Protein AF-A0A918CNX7-F1 (afdb_monomer)

Radius of gyration: 17.75 Å; Cα contacts (8 Å, |Δi|>4): 313; chains: 1; bounding box: 44×38×48 Å

Structure (mmCIF, N/CA/C/O backbone):
data_AF-A0A918CNX7-F1
#
_entry.id   AF-A0A918CNX7-F1
#
loop_
_atom_site.group_PDB
_atom_site.id
_atom_site.type_symbol
_atom_site.label_atom_id
_atom_site.label_alt_id
_atom_site.label_comp_id
_atom_site.label_asym_id
_atom_site.label_entity_id
_atom_site.label_seq_id
_atom_site.pdbx_PDB_ins_code
_atom_site.Cartn_x
_atom_site.Cartn_y
_atom_site.Cartn_z
_atom_site.occupancy
_atom_site.B_iso_or_equiv
_atom_site.auth_seq_id
_atom_site.auth_comp_id
_atom_site.auth_asym_id
_atom_site.auth_atom_id
_atom_site.pdbx_PDB_model_num
ATOM 1 N N . MET A 1 1 ? -15.237 13.446 2.148 1.00 92.56 1 MET A N 1
ATOM 2 C CA . MET A 1 1 ? -15.597 12.181 2.814 1.00 92.56 1 MET A CA 1
ATOM 3 C C . MET A 1 1 ? -16.905 11.584 2.296 1.00 92.56 1 MET A C 1
ATOM 5 O O . MET A 1 1 ? -16.839 10.521 1.709 1.00 92.56 1 MET A O 1
ATOM 9 N N . ALA A 1 2 ? -18.055 12.270 2.379 1.00 95.06 2 ALA A N 1
ATOM 10 C CA . ALA A 1 2 ? -19.372 11.700 2.019 1.00 95.06 2 ALA A CA 1
ATOM 11 C C . ALA A 1 2 ? -19.454 10.930 0.679 1.00 95.06 2 ALA A C 1
ATOM 13 O O . ALA A 1 2 ? -20.032 9.853 0.628 1.00 95.06 2 ALA A O 1
ATOM 14 N N . LYS A 1 3 ? -18.847 11.442 -0.402 1.00 95.69 3 LYS A N 1
ATOM 15 C CA . LYS A 1 3 ? -18.827 10.738 -1.700 1.00 95.69 3 LYS A CA 1
ATOM 16 C C . LYS A 1 3 ? -18.006 9.445 -1.683 1.00 95.69 3 LYS A C 1
ATOM 18 O O . LYS A 1 3 ? -18.385 8.491 -2.341 1.00 95.69 3 LYS A O 1
ATOM 23 N N . VAL A 1 4 ? -16.893 9.428 -0.948 1.00 96.19 4 VAL A N 1
ATOM 24 C CA . VAL A 1 4 ? -16.066 8.221 -0.785 1.00 96.19 4 VAL A CA 1
ATOM 25 C C . VAL A 1 4 ? -16.875 7.171 -0.038 1.00 96.19 4 VAL A C 1
ATOM 27 O O . VAL A 1 4 ? -16.993 6.054 -0.520 1.00 96.19 4 VAL A O 1
ATOM 30 N N . ARG A 1 5 ? -17.514 7.566 1.070 1.00 97.31 5 ARG A N 1
ATOM 31 C CA . ARG A 1 5 ? -18.398 6.682 1.832 1.00 97.31 5 ARG A CA 1
ATOM 32 C C . ARG A 1 5 ? -19.504 6.083 0.972 1.00 97.31 5 ARG A C 1
ATOM 34 O O . ARG A 1 5 ? -19.624 4.875 0.934 1.00 97.31 5 ARG A O 1
ATOM 41 N N . GLN A 1 6 ? -20.223 6.897 0.203 1.00 97.88 6 GLN A N 1
ATOM 42 C CA . GLN A 1 6 ? -21.286 6.396 -0.672 1.00 97.88 6 GLN A CA 1
ATOM 43 C C . GLN A 1 6 ? -20.814 5.283 -1.625 1.00 97.88 6 GLN A C 1
ATOM 45 O O . GLN A 1 6 ? -21.532 4.313 -1.831 1.00 97.88 6 GLN A O 1
ATOM 50 N N . VAL A 1 7 ? -19.622 5.419 -2.213 1.00 98.12 7 VAL A N 1
ATOM 51 C CA . VAL A 1 7 ? -19.080 4.401 -3.127 1.00 98.12 7 VAL A CA 1
ATOM 52 C C . VAL A 1 7 ? -18.631 3.149 -2.369 1.00 98.12 7 VAL A C 1
ATOM 54 O O . VAL A 1 7 ? -18.825 2.043 -2.868 1.00 98.12 7 VAL A O 1
ATOM 57 N N . VAL A 1 8 ? -18.063 3.313 -1.170 1.00 98.31 8 VAL A N 1
ATOM 58 C CA . VAL A 1 8 ? -17.728 2.193 -0.277 1.00 98.31 8 VAL A CA 1
ATOM 59 C C . VAL A 1 8 ? -18.994 1.422 0.097 1.00 98.31 8 VAL A C 1
ATOM 61 O O . VAL A 1 8 ? -19.023 0.208 -0.077 1.00 98.31 8 VAL A O 1
ATOM 64 N N . ASP A 1 9 ? -20.045 2.123 0.522 1.00 98.12 9 ASP A N 1
ATOM 65 C CA . ASP A 1 9 ? -21.326 1.532 0.910 1.00 98.12 9 ASP A CA 1
ATOM 66 C C . ASP A 1 9 ? -21.937 0.751 -0.263 1.00 98.12 9 ASP A C 1
ATOM 68 O O . ASP A 1 9 ? -22.282 -0.414 -0.106 1.00 98.12 9 ASP A O 1
ATOM 72 N N . TRP A 1 10 ? -21.962 1.327 -1.474 1.00 98.62 10 TRP A N 1
ATOM 73 C CA . TRP A 1 10 ? -22.442 0.620 -2.669 1.00 98.62 10 TRP A CA 1
ATOM 74 C C . TRP A 1 10 ? -21.673 -0.668 -2.961 1.00 98.62 10 TRP A C 1
ATOM 76 O O . TRP A 1 10 ? -22.278 -1.675 -3.313 1.00 98.62 10 TRP A O 1
ATOM 86 N N . ALA A 1 11 ? -20.347 -0.662 -2.825 1.00 98.56 11 ALA A N 1
ATOM 87 C CA . ALA A 1 11 ? -19.560 -1.870 -3.047 1.00 98.56 11 ALA A CA 1
ATOM 88 C C . ALA A 1 11 ? -19.811 -2.929 -1.958 1.00 98.56 11 ALA A C 1
ATOM 90 O O . ALA A 1 11 ? -19.869 -4.120 -2.261 1.00 98.56 11 ALA A O 1
ATOM 91 N N . LEU A 1 12 ? -19.988 -2.507 -0.703 1.00 98.31 12 LEU A N 1
ATOM 92 C CA . LEU A 1 12 ? -20.291 -3.403 0.415 1.00 98.31 12 LEU A CA 1
ATOM 93 C C . LEU A 1 12 ? -21.704 -3.999 0.327 1.00 98.31 12 LEU A C 1
ATOM 95 O O . LEU A 1 12 ? -21.870 -5.167 0.694 1.00 98.31 12 LEU A O 1
ATOM 99 N N . ASP A 1 13 ? -22.679 -3.226 -0.160 1.00 98.25 13 ASP A N 1
ATOM 100 C CA . ASP A 1 13 ? -24.059 -3.658 -0.427 1.00 98.25 13 ASP A CA 1
ATOM 101 C C . ASP A 1 13 ? -24.121 -4.703 -1.555 1.00 98.25 13 ASP A C 1
ATOM 103 O O . ASP A 1 13 ? -24.954 -5.605 -1.517 1.00 98.25 13 ASP A O 1
ATOM 107 N N . GLU A 1 14 ? -23.194 -4.635 -2.516 1.00 98.38 14 GLU A N 1
ATOM 108 C CA . GLU A 1 14 ? -22.994 -5.630 -3.586 1.00 98.38 14 GLU A CA 1
ATOM 109 C C . GLU A 1 14 ? -22.082 -6.797 -3.159 1.00 98.38 14 GLU A C 1
ATOM 111 O O . GLU A 1 14 ? -21.509 -7.520 -3.976 1.00 98.38 14 GLU A O 1
ATOM 116 N N . ASP A 1 15 ? -21.921 -6.980 -1.851 1.00 97.69 15 ASP A N 1
ATOM 117 C CA . ASP A 1 15 ? -21.157 -8.050 -1.226 1.00 97.69 15 ASP A CA 1
ATOM 118 C C . ASP A 1 15 ? -19.646 -8.102 -1.540 1.00 97.69 15 ASP A C 1
ATOM 120 O O . ASP A 1 15 ? -18.976 -9.097 -1.229 1.00 97.69 15 ASP A O 1
ATOM 124 N N . LEU A 1 16 ? -19.073 -7.019 -2.069 1.00 98.44 16 LEU A N 1
ATOM 125 C CA . LEU A 1 16 ? -17.658 -6.944 -2.429 1.00 98.44 16 LEU A CA 1
ATOM 126 C C . LEU A 1 16 ? -16.752 -6.671 -1.219 1.00 98.44 16 LEU A C 1
ATOM 128 O O . LEU A 1 16 ? -17.148 -6.088 -0.207 1.00 98.44 16 LEU A O 1
ATOM 132 N N . TYR A 1 17 ? -15.486 -7.069 -1.353 1.00 98.44 17 TYR A N 1
ATOM 133 C CA . TYR A 1 17 ? -14.402 -6.523 -0.538 1.00 98.44 17 TYR A CA 1
ATOM 134 C C . TYR A 1 17 ? -13.981 -5.163 -1.093 1.00 98.44 17 TYR A C 1
ATOM 136 O O . TYR A 1 17 ? -13.943 -4.968 -2.308 1.00 98.44 17 TYR A O 1
ATOM 144 N N . VAL A 1 18 ? -13.629 -4.238 -0.202 1.00 98.69 18 VAL A N 1
ATOM 145 C CA . VAL A 1 18 ? -13.223 -2.874 -0.556 1.00 98.69 18 VAL A CA 1
ATOM 146 C C . VAL A 1 18 ? -11.885 -2.578 0.096 1.00 98.69 18 VAL A C 1
ATOM 148 O O . VAL A 1 18 ? -11.768 -2.683 1.311 1.00 98.69 18 VAL A O 1
ATOM 151 N N . LEU A 1 19 ? -10.891 -2.178 -0.693 1.00 98.75 19 LEU A N 1
ATOM 152 C CA . LEU A 1 19 ? -9.625 -1.650 -0.193 1.00 98.75 19 LEU A CA 1
ATOM 153 C C . LEU A 1 19 ? -9.626 -0.131 -0.377 1.00 98.75 19 LEU A C 1
ATOM 155 O O . LEU A 1 19 ? -9.774 0.360 -1.494 1.00 98.75 19 LEU A O 1
ATOM 159 N N . LEU A 1 20 ? -9.489 0.606 0.725 1.00 98.75 20 LEU A N 1
ATOM 160 C CA . LEU A 1 20 ? -9.415 2.068 0.741 1.00 98.75 20 LEU A CA 1
ATOM 161 C C . LEU A 1 20 ? -8.017 2.519 1.178 1.00 98.75 20 LEU A C 1
ATOM 163 O O . LEU A 1 20 ? -7.493 2.015 2.171 1.00 98.75 20 LEU A O 1
ATOM 167 N N . ASN A 1 21 ? -7.442 3.497 0.476 1.00 98.75 21 ASN A N 1
ATOM 168 C CA . ASN A 1 21 ? -6.095 3.995 0.744 1.00 98.75 21 ASN A CA 1
ATOM 169 C C . ASN A 1 21 ? -5.988 5.525 0.668 1.00 98.75 21 ASN A C 1
ATOM 171 O O . ASN A 1 21 ? -6.937 6.237 0.329 1.00 98.75 21 ASN A O 1
ATOM 175 N N . MET A 1 22 ? -4.794 6.018 0.991 1.00 98.38 22 MET A N 1
ATOM 176 C CA . MET A 1 22 ? -4.287 7.293 0.487 1.00 98.38 22 MET A CA 1
ATOM 177 C C . MET A 1 22 ? -3.466 7.004 -0.770 1.00 98.38 22 MET A C 1
ATOM 179 O O . MET A 1 22 ? -2.583 6.150 -0.725 1.00 98.38 22 MET A O 1
ATOM 183 N N . HIS A 1 23 ? -3.753 7.691 -1.877 1.00 97.94 23 HIS A N 1
ATOM 184 C CA . HIS A 1 23 ? -3.259 7.265 -3.188 1.00 97.94 23 HIS A CA 1
ATOM 185 C C . HIS A 1 23 ? -2.071 8.114 -3.672 1.00 97.94 23 HIS A C 1
ATOM 187 O O . HIS A 1 23 ? -0.935 7.913 -3.252 1.00 97.94 23 HIS A O 1
ATOM 193 N N . HIS A 1 24 ? -2.308 9.135 -4.496 1.00 96.44 24 HIS A N 1
ATOM 194 C CA . HIS A 1 24 ? -1.248 10.032 -4.980 1.00 96.44 24 HIS A CA 1
ATOM 195 C C . HIS A 1 24 ? -0.703 10.999 -3.921 1.00 96.44 24 HIS A C 1
ATOM 197 O O . HIS A 1 24 ? 0.279 11.701 -4.169 1.00 96.44 24 HIS A O 1
ATOM 203 N N . ASP A 1 25 ? -1.294 11.019 -2.723 1.00 97.88 25 ASP A N 1
ATOM 204 C CA . ASP A 1 25 ? -0.735 11.705 -1.558 1.00 97.88 25 ASP A CA 1
ATOM 205 C C . ASP A 1 25 ? 0.736 11.321 -1.321 1.00 97.88 25 ASP A C 1
ATOM 207 O O . ASP A 1 25 ? 1.523 12.173 -0.896 1.00 97.88 25 ASP A O 1
ATOM 211 N N . SER A 1 26 ? 1.109 10.082 -1.677 1.00 97.12 26 SER A N 1
ATOM 212 C CA . SER A 1 26 ? 2.464 9.536 -1.582 1.00 97.12 26 SER A CA 1
ATOM 213 C C . SER A 1 26 ? 3.516 10.436 -2.219 1.00 97.12 26 SER A C 1
ATOM 215 O O . SER A 1 26 ? 4.486 10.797 -1.561 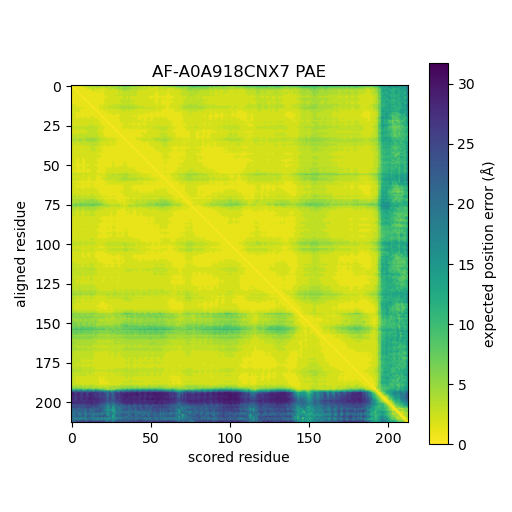1.00 97.12 26 S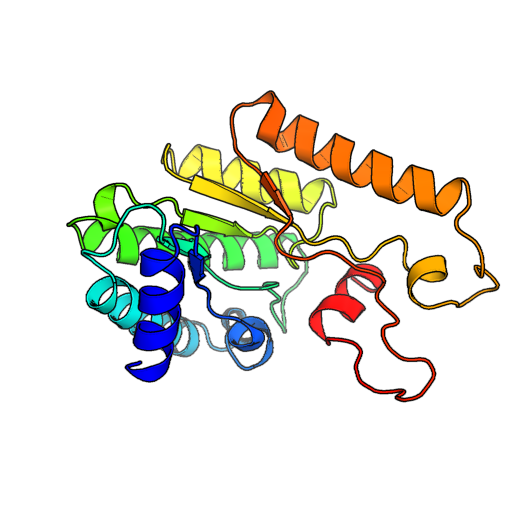ER A O 1
ATOM 217 N N . TRP A 1 27 ? 3.307 10.879 -3.458 1.00 92.88 27 TRP A N 1
ATOM 218 C CA . TRP A 1 27 ? 4.243 11.745 -4.178 1.00 92.88 27 TRP A CA 1
ATOM 219 C C . TRP A 1 27 ? 3.845 13.224 -4.181 1.00 92.88 27 TRP A C 1
ATOM 221 O O . TRP A 1 27 ? 4.672 14.072 -4.524 1.00 92.88 27 TRP A O 1
ATOM 231 N N . MET A 1 28 ? 2.597 13.548 -3.826 1.00 96.75 28 MET A N 1
ATOM 232 C CA . MET A 1 28 ? 2.134 14.934 -3.738 1.00 96.75 28 MET A CA 1
ATOM 233 C C . MET A 1 28 ? 2.675 15.655 -2.504 1.00 96.75 28 MET A C 1
ATOM 235 O O . MET A 1 28 ? 2.951 16.853 -2.584 1.00 96.75 28 MET A O 1
ATOM 239 N N . TRP A 1 29 ? 2.778 14.971 -1.361 1.00 98.19 29 TRP A N 1
ATOM 240 C CA . TRP A 1 29 ? 3.256 15.607 -0.131 1.00 98.19 29 TRP A CA 1
ATOM 241 C C . TRP A 1 29 ? 3.852 14.652 0.909 1.00 98.19 29 TRP A C 1
ATOM 243 O O . TRP A 1 29 ? 4.706 15.093 1.676 1.00 98.19 29 TRP A O 1
ATOM 253 N N . VAL A 1 30 ? 3.449 13.376 0.957 1.00 98.44 30 VAL A N 1
ATOM 254 C CA . VAL A 1 30 ? 3.982 12.412 1.942 1.00 98.44 30 VAL A CA 1
ATOM 255 C C . VAL A 1 30 ? 5.474 12.147 1.708 1.00 98.44 30 VAL A C 1
ATOM 257 O O . VAL A 1 30 ? 6.232 12.003 2.663 1.00 98.44 30 VAL A O 1
ATOM 260 N N . ASN A 1 31 ? 5.935 12.181 0.458 1.00 98.06 31 ASN A N 1
ATOM 261 C CA . ASN A 1 31 ? 7.344 12.023 0.097 1.00 98.06 31 ASN A CA 1
ATOM 262 C C . ASN A 1 31 ? 8.291 13.074 0.685 1.00 98.06 31 ASN A C 1
ATOM 264 O O . ASN A 1 31 ? 9.504 12.867 0.664 1.00 98.06 31 ASN A O 1
ATOM 268 N N . ASN A 1 32 ? 7.771 14.182 1.209 1.00 98.38 32 ASN A N 1
ATOM 269 C CA . ASN A 1 32 ? 8.577 15.202 1.872 1.00 98.38 32 ASN A CA 1
ATOM 270 C C . ASN A 1 32 ? 8.857 14.874 3.349 1.00 98.38 32 ASN A C 1
ATOM 272 O O . ASN A 1 32 ? 9.492 15.688 4.016 1.00 98.38 32 ASN A O 1
ATOM 276 N N . LEU A 1 33 ? 8.420 13.712 3.860 1.00 98.38 33 LEU A N 1
ATOM 277 C CA . LEU A 1 33 ? 8.556 13.308 5.267 1.00 98.38 33 LEU A CA 1
ATOM 278 C C . LEU A 1 33 ? 9.988 13.433 5.815 1.00 98.38 33 LEU A C 1
ATOM 280 O O . LEU A 1 33 ? 10.178 13.859 6.944 1.00 98.38 33 LEU A O 1
ATOM 284 N N . SER A 1 34 ? 11.005 13.108 5.021 1.00 97.94 34 SER A N 1
ATOM 285 C CA . SER A 1 34 ? 12.421 13.260 5.400 1.00 97.94 34 SER A CA 1
ATOM 286 C C . SER A 1 34 ? 12.845 14.719 5.633 1.00 97.94 34 SER A C 1
ATOM 288 O O . SER A 1 34 ? 13.747 14.989 6.421 1.00 97.94 34 SER A O 1
ATOM 290 N N . THR A 1 35 ? 12.215 15.666 4.933 1.00 97.44 35 THR A N 1
ATOM 291 C CA . THR A 1 35 ? 12.601 17.087 4.901 1.00 97.44 35 THR A CA 1
ATOM 292 C C . THR A 1 35 ? 11.676 17.998 5.705 1.00 97.44 35 THR A C 1
ATOM 294 O O . THR A 1 35 ? 12.105 19.065 6.133 1.00 97.44 35 THR A O 1
ATOM 297 N N . ASP A 1 36 ? 10.423 17.589 5.912 1.00 97.94 36 ASP A N 1
ATOM 298 C CA . ASP A 1 36 ? 9.399 18.321 6.666 1.00 97.94 36 ASP A CA 1
ATOM 299 C C . ASP A 1 36 ? 8.567 17.344 7.510 1.00 97.94 36 ASP A C 1
ATOM 301 O O . ASP A 1 36 ? 7.363 17.144 7.327 1.00 97.94 36 ASP A O 1
ATOM 305 N N . HIS A 1 37 ? 9.277 16.661 8.403 1.00 98.44 37 HIS A N 1
ATOM 306 C CA . HIS A 1 37 ? 8.786 15.515 9.153 1.00 98.44 37 HIS A CA 1
ATOM 307 C C . HIS A 1 37 ? 7.487 15.789 9.917 1.00 98.44 37 HIS A C 1
ATOM 309 O O . HIS A 1 37 ? 6.479 15.106 9.721 1.00 98.44 37 HIS A O 1
ATOM 315 N N . ASP A 1 38 ? 7.486 16.825 10.754 1.00 98.44 38 ASP A N 1
ATOM 316 C CA . ASP A 1 38 ? 6.384 17.086 11.677 1.00 98.44 38 ASP A CA 1
ATOM 317 C C . ASP A 1 38 ? 5.111 17.522 10.945 1.00 98.44 38 ASP A C 1
ATOM 319 O O . ASP A 1 38 ? 4.012 17.082 11.296 1.00 98.44 38 ASP A O 1
ATOM 323 N N . ALA A 1 39 ? 5.232 18.345 9.898 1.00 98.62 39 ALA A N 1
ATOM 324 C CA . ALA A 1 39 ? 4.076 18.793 9.128 1.00 98.62 39 ALA A CA 1
ATOM 325 C C . ALA A 1 39 ? 3.447 17.639 8.334 1.00 98.62 39 ALA A C 1
ATOM 327 O O . ALA A 1 39 ? 2.217 17.493 8.312 1.00 98.62 39 ALA A O 1
ATOM 328 N N . VAL A 1 40 ? 4.280 16.792 7.717 1.00 98.75 40 VAL A N 1
ATOM 329 C CA . VAL A 1 40 ? 3.815 15.615 6.976 1.00 98.75 40 VAL A CA 1
ATOM 330 C C . VAL A 1 40 ? 3.149 14.615 7.921 1.00 98.75 40 VAL A C 1
ATOM 332 O O . VAL A 1 40 ? 2.014 14.210 7.655 1.00 98.75 40 VAL A O 1
ATOM 335 N N . LEU A 1 41 ? 3.771 14.270 9.055 1.00 98.69 41 LEU A N 1
ATOM 336 C CA . LEU A 1 41 ? 3.164 13.356 10.028 1.00 98.69 41 LEU A CA 1
ATOM 337 C C . LEU A 1 41 ? 1.875 13.902 10.632 1.00 98.69 41 LEU A C 1
ATOM 339 O O . LEU A 1 41 ? 0.926 13.134 10.810 1.00 98.69 41 LEU A O 1
ATOM 343 N N . ALA A 1 42 ? 1.803 15.201 10.930 1.00 98.88 42 ALA A N 1
ATOM 344 C CA . ALA A 1 42 ? 0.585 15.812 11.450 1.00 98.88 42 ALA A CA 1
ATOM 345 C C . ALA A 1 42 ? -0.571 15.674 10.447 1.00 98.88 42 ALA A C 1
ATOM 347 O O . ALA A 1 42 ? -1.672 15.258 10.819 1.00 98.88 42 ALA A O 1
ATOM 348 N N . ARG A 1 43 ? -0.317 15.951 9.160 1.00 98.81 43 ARG A N 1
ATOM 349 C CA . ARG A 1 43 ? -1.325 15.811 8.101 1.00 98.81 43 ARG A CA 1
ATOM 350 C C . ARG A 1 43 ? -1.710 14.351 7.852 1.00 98.81 43 ARG A C 1
ATOM 352 O O . ARG A 1 43 ? -2.901 14.060 7.720 1.00 98.81 43 ARG A O 1
ATOM 359 N N . TYR A 1 44 ? -0.739 13.440 7.813 1.00 98.88 44 TYR A N 1
ATOM 360 C CA . TYR A 1 44 ? -0.974 12.001 7.650 1.00 98.88 44 TYR A CA 1
ATOM 361 C C . TYR A 1 44 ? -1.820 11.445 8.799 1.00 98.88 44 TYR A C 1
ATOM 363 O O . TYR A 1 44 ? -2.866 10.838 8.568 1.00 98.88 44 TYR A O 1
ATOM 371 N N . SER A 1 45 ? -1.444 11.768 10.038 1.00 98.88 45 SER A N 1
ATOM 372 C CA . SER A 1 45 ? -2.169 11.346 11.239 1.00 98.88 45 SER A CA 1
ATOM 373 C C . SER A 1 45 ? -3.593 11.898 11.273 1.00 98.88 45 SER A C 1
ATOM 375 O O . SER A 1 45 ? -4.539 11.161 11.549 1.00 98.88 45 SER A O 1
ATOM 377 N N . ALA A 1 46 ? -3.778 13.182 10.949 1.00 98.88 46 ALA A N 1
ATOM 378 C CA . ALA A 1 46 ? -5.102 13.797 10.905 1.00 98.88 46 ALA A CA 1
ATOM 379 C C . ALA A 1 46 ? -6.000 13.173 9.825 1.00 98.88 46 ALA A C 1
ATOM 381 O O . ALA A 1 46 ? -7.204 13.018 10.041 1.00 98.88 46 ALA A O 1
ATOM 382 N N . THR A 1 47 ? -5.429 12.804 8.676 1.00 98.81 47 THR A N 1
ATOM 383 C CA . THR A 1 47 ? -6.162 12.156 7.579 1.00 98.81 47 THR A CA 1
ATOM 384 C C . THR A 1 47 ? -6.623 10.760 7.993 1.00 98.81 47 THR A C 1
ATOM 386 O O . THR A 1 47 ? -7.818 10.471 7.937 1.00 98.81 47 THR A O 1
ATOM 389 N N . TRP A 1 48 ? -5.716 9.930 8.515 1.00 98.88 48 TRP A N 1
ATOM 390 C CA . TRP A 1 48 ? -6.066 8.584 8.971 1.00 98.88 48 TRP A CA 1
ATOM 391 C C . TRP A 1 48 ? -6.983 8.567 10.186 1.00 98.88 48 TRP A C 1
ATOM 393 O O . TRP A 1 48 ? -7.847 7.701 10.264 1.00 98.88 48 TRP A O 1
ATOM 403 N N . THR A 1 49 ? -6.876 9.543 11.089 1.00 98.88 49 THR A N 1
ATOM 404 C CA . THR A 1 49 ? -7.809 9.669 12.220 1.00 98.88 49 THR A CA 1
ATOM 405 C C . THR A 1 49 ? -9.237 9.893 11.721 1.00 98.88 49 THR A C 1
ATOM 407 O O . THR A 1 49 ? -10.170 9.263 12.214 1.00 98.88 49 THR A O 1
ATOM 410 N N . GLN A 1 50 ? -9.416 10.748 10.707 1.00 98.81 50 GLN A N 1
ATOM 411 C CA . GLN A 1 50 ? -10.728 10.996 10.104 1.00 98.81 50 GLN A CA 1
ATOM 412 C C . GLN A 1 50 ? -11.265 9.762 9.370 1.00 98.81 50 GLN A C 1
ATOM 414 O O . GLN A 1 50 ? -12.427 9.413 9.556 1.00 98.81 50 GLN A O 1
ATOM 419 N N . ILE A 1 51 ? -10.432 9.086 8.569 1.00 98.81 51 ILE A N 1
ATOM 420 C CA . ILE A 1 51 ? -10.830 7.867 7.845 1.00 98.81 51 ILE A CA 1
ATOM 421 C C . ILE A 1 51 ? -11.199 6.751 8.834 1.00 98.81 51 ILE A C 1
ATOM 423 O O . ILE A 1 51 ? -12.262 6.147 8.709 1.00 98.81 51 ILE A O 1
ATOM 427 N N . ALA A 1 52 ? -10.363 6.506 9.847 1.00 98.75 52 ALA A N 1
ATOM 428 C CA . ALA A 1 52 ? -10.605 5.477 10.852 1.00 98.75 52 ALA A CA 1
ATOM 429 C C . ALA A 1 52 ? -11.906 5.732 11.628 1.00 98.75 52 ALA A C 1
ATOM 431 O O . ALA A 1 52 ? -12.663 4.792 11.857 1.00 98.75 52 ALA A O 1
ATOM 432 N N . ALA A 1 53 ? -12.194 6.986 11.991 1.00 98.56 53 ALA A N 1
ATOM 433 C CA . ALA A 1 53 ? -13.438 7.347 12.666 1.00 98.56 53 ALA A CA 1
ATOM 434 C C . ALA A 1 53 ? -14.673 7.173 11.764 1.00 98.56 53 ALA A C 1
ATOM 436 O O . ALA A 1 53 ? -15.673 6.620 12.214 1.00 98.56 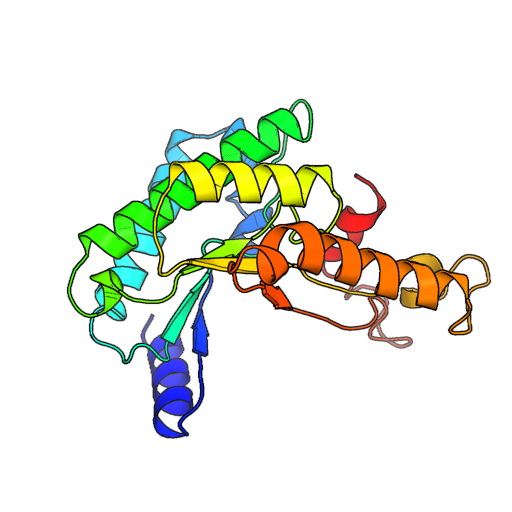53 ALA A O 1
ATOM 437 N N . GLU A 1 54 ? -14.601 7.607 10.501 1.00 98.50 54 GLU A N 1
ATOM 438 C CA . GLU A 1 54 ? -15.716 7.528 9.545 1.00 98.50 54 GLU A CA 1
ATOM 439 C C . GLU A 1 54 ? -16.160 6.081 9.290 1.00 98.50 54 GLU A C 1
ATOM 441 O O . GLU A 1 54 ? -17.357 5.787 9.270 1.00 98.50 54 GLU A O 1
ATOM 446 N N . PHE A 1 55 ? -15.181 5.188 9.116 1.00 98.38 55 PHE A N 1
ATOM 447 C CA . PHE A 1 55 ? -15.382 3.797 8.711 1.00 98.38 55 PHE A CA 1
ATOM 448 C C . PHE A 1 55 ? -15.247 2.798 9.867 1.00 98.38 55 PHE A C 1
ATOM 450 O O . PHE A 1 55 ? -15.116 1.593 9.648 1.00 98.38 55 PHE A O 1
ATOM 457 N N . ARG A 1 56 ? -15.267 3.280 11.115 1.00 98.19 56 ARG A N 1
ATOM 458 C CA . ARG A 1 56 ? -15.024 2.475 12.321 1.00 98.19 56 ARG A CA 1
ATOM 459 C C . ARG A 1 56 ? -15.887 1.221 12.404 1.00 98.19 56 ARG A C 1
ATOM 461 O O . ARG A 1 56 ? -15.387 0.156 12.767 1.00 98.19 56 ARG A O 1
ATOM 468 N N . ASP A 1 57 ? -17.162 1.367 12.067 1.00 95.75 57 ASP A N 1
ATOM 469 C CA . ASP A 1 57 ? -18.184 0.340 12.263 1.00 95.75 57 ASP A CA 1
ATOM 470 C C . ASP A 1 57 ? -18.600 -0.353 10.950 1.00 95.75 57 ASP A C 1
ATOM 472 O O . ASP A 1 57 ? -19.504 -1.185 10.964 1.00 95.75 57 ASP A O 1
ATOM 476 N N . GLU A 1 58 ? -17.916 -0.071 9.831 1.00 97.88 58 GLU A N 1
ATOM 477 C CA . GLU A 1 58 ? -18.147 -0.798 8.577 1.00 97.88 58 GLU A CA 1
ATOM 478 C C . GLU A 1 58 ? -17.708 -2.270 8.682 1.00 97.88 58 GLU A C 1
ATOM 480 O O . GLU A 1 58 ? -16.733 -2.567 9.392 1.00 97.88 58 GLU A O 1
ATOM 485 N N . PRO A 1 59 ? -18.341 -3.198 7.935 1.00 97.56 59 PRO A N 1
ATOM 486 C CA . PRO A 1 59 ? -17.968 -4.610 7.895 1.00 97.56 59 PRO A CA 1
ATOM 487 C C . PRO A 1 59 ? -16.475 -4.843 7.638 1.00 97.56 59 PRO A C 1
ATOM 489 O O . PRO A 1 59 ? -15.803 -4.052 6.976 1.00 97.56 59 PRO A O 1
ATOM 492 N N . SER A 1 60 ? -15.950 -5.986 8.086 1.00 96.75 60 SER A N 1
ATOM 493 C CA . SER A 1 60 ? -14.537 -6.365 7.899 1.00 96.75 60 SER A CA 1
ATOM 494 C C . SER A 1 60 ? -14.122 -6.569 6.434 1.00 96.75 60 SER A C 1
ATOM 496 O O . SER A 1 60 ? -12.930 -6.676 6.155 1.00 96.75 60 SER A O 1
ATOM 498 N N . ARG A 1 61 ? -15.088 -6.598 5.502 1.00 97.88 61 ARG A N 1
ATOM 499 C CA . ARG A 1 61 ? -14.851 -6.568 4.050 1.00 97.88 61 ARG A CA 1
ATOM 500 C C . ARG A 1 61 ? -14.252 -5.249 3.564 1.00 97.88 61 ARG A C 1
ATOM 502 O O . ARG A 1 61 ? -13.602 -5.247 2.523 1.00 97.88 61 ARG A O 1
ATOM 509 N N . LEU A 1 62 ? -14.437 -4.157 4.309 1.00 98.62 62 LEU A N 1
ATOM 510 C CA . LEU A 1 62 ? -13.660 -2.939 4.114 1.00 98.62 62 LEU A CA 1
ATOM 511 C C . LEU A 1 62 ? -12.296 -3.109 4.789 1.00 98.62 62 LEU A C 1
ATOM 513 O O . LEU A 1 62 ? -12.210 -3.289 6.004 1.00 98.62 62 LEU A O 1
ATOM 517 N N . VAL A 1 63 ? -11.232 -3.018 4.009 1.00 98.62 63 VAL A N 1
ATOM 518 C CA . VAL A 1 63 ? -9.840 -3.104 4.448 1.00 98.62 63 VAL A CA 1
ATOM 519 C C . VAL A 1 63 ? -9.143 -1.779 4.149 1.00 98.62 63 VAL A C 1
ATOM 521 O O . VAL A 1 63 ? -9.550 -1.043 3.248 1.00 98.62 63 VAL A O 1
ATOM 524 N N . LEU A 1 64 ? -8.119 -1.445 4.932 1.00 98.94 64 LEU A N 1
ATOM 525 C CA . LEU A 1 64 ? -7.429 -0.157 4.824 1.00 98.94 64 LEU A CA 1
ATOM 526 C C . LEU A 1 64 ? -5.965 -0.381 4.461 1.00 98.94 64 LEU A C 1
ATOM 528 O O . LEU A 1 64 ? -5.281 -1.135 5.147 1.00 98.94 64 LEU A O 1
ATOM 532 N N . GLU A 1 65 ? -5.485 0.289 3.420 1.00 98.94 65 GLU A N 1
ATOM 533 C CA . GLU A 1 65 ? -4.074 0.298 3.025 1.00 98.94 65 GLU A CA 1
ATOM 534 C C . GLU A 1 65 ? -3.418 1.622 3.421 1.00 98.94 65 GLU A C 1
ATOM 536 O O . GLU A 1 65 ? -3.971 2.689 3.155 1.00 98.94 65 GLU A O 1
ATOM 541 N N . SER A 1 66 ? -2.234 1.560 4.037 1.00 98.88 66 SER A N 1
ATOM 542 C CA . SER A 1 66 ? -1.591 2.721 4.670 1.00 98.88 66 SER A CA 1
ATOM 543 C C . SER A 1 66 ? -1.247 3.864 3.705 1.00 98.88 66 SER A C 1
ATOM 545 O O . SER A 1 66 ? -1.425 5.036 4.058 1.00 98.88 66 SER A O 1
ATOM 547 N N . ILE A 1 67 ? -0.716 3.555 2.520 1.00 98.81 67 ILE A N 1
ATOM 548 C CA . ILE A 1 67 ? -0.316 4.524 1.494 1.00 98.81 67 ILE A CA 1
ATOM 549 C C . ILE A 1 67 ? 0.024 3.790 0.187 1.00 98.81 67 ILE A C 1
ATOM 551 O O . ILE A 1 67 ? 0.691 2.763 0.204 1.00 98.81 67 ILE A O 1
ATOM 555 N N . ASN A 1 68 ? -0.383 4.336 -0.952 1.00 98.62 68 ASN A N 1
ATOM 556 C CA . ASN A 1 68 ? -0.024 3.810 -2.266 1.00 98.62 68 ASN A CA 1
ATOM 557 C C . ASN A 1 68 ? 1.415 4.184 -2.656 1.00 98.62 68 ASN A C 1
ATOM 559 O O . ASN A 1 68 ? 1.787 5.351 -2.553 1.00 98.62 68 ASN A O 1
ATOM 563 N N . GLU A 1 69 ? 2.200 3.238 -3.172 1.00 97.88 69 GLU A N 1
ATOM 564 C CA . GLU A 1 69 ? 3.529 3.477 -3.773 1.00 97.88 69 GLU A CA 1
ATOM 565 C C . GLU A 1 69 ? 4.432 4.464 -2.999 1.00 97.88 69 GLU A C 1
ATOM 567 O O . GLU A 1 69 ? 4.843 5.504 -3.533 1.00 97.88 69 GLU A O 1
ATOM 572 N N . PRO A 1 70 ? 4.745 4.187 -1.720 1.00 98.06 70 PRO A N 1
ATOM 573 C CA . PRO A 1 70 ? 5.507 5.115 -0.896 1.00 98.06 70 PRO A CA 1
ATOM 574 C C . PRO A 1 70 ? 6.895 5.385 -1.486 1.00 98.06 70 PRO A C 1
ATOM 576 O O . PRO A 1 70 ? 7.638 4.469 -1.835 1.00 98.06 70 PRO A O 1
ATOM 579 N N . THR A 1 71 ? 7.249 6.665 -1.547 1.00 96.38 71 THR A N 1
ATOM 580 C CA . THR A 1 71 ? 8.546 7.197 -1.978 1.00 96.38 71 THR A CA 1
ATOM 581 C C . THR A 1 71 ? 8.910 8.356 -1.068 1.00 96.38 71 THR A C 1
ATOM 583 O O . THR A 1 71 ? 8.019 9.063 -0.607 1.00 96.38 71 THR A O 1
ATOM 586 N N . PHE A 1 72 ? 10.203 8.593 -0.846 1.00 97.88 72 PHE A N 1
ATOM 587 C CA . PHE A 1 72 ? 10.682 9.741 -0.082 1.00 97.88 72 PHE A CA 1
ATOM 588 C C . PHE A 1 72 ? 11.751 10.499 -0.869 1.00 97.88 72 PHE A C 1
ATOM 590 O O . PHE A 1 72 ? 12.567 9.907 -1.575 1.00 97.88 72 PHE A O 1
ATOM 597 N N . SER A 1 73 ? 11.708 11.825 -0.790 1.00 95.69 73 SER A N 1
ATOM 598 C CA . SER A 1 73 ? 12.664 12.727 -1.434 1.00 95.69 73 SER A CA 1
ATOM 599 C C . SER A 1 73 ? 13.799 13.062 -0.468 1.00 95.69 73 SER A C 1
ATOM 601 O O . SER A 1 73 ? 13.618 12.988 0.736 1.00 95.69 73 SER A O 1
ATOM 603 N N . GLY A 1 74 ? 14.975 13.459 -0.956 1.00 95.50 74 GLY A N 1
ATOM 604 C CA . GLY A 1 74 ? 16.048 13.950 -0.075 1.00 95.50 74 GLY A CA 1
ATOM 605 C C . GLY A 1 74 ? 16.642 12.911 0.885 1.00 95.50 74 GLY A C 1
ATOM 606 O O . GLY A 1 74 ? 17.286 13.304 1.853 1.00 95.50 74 GLY A O 1
ATOM 607 N N . THR A 1 75 ? 16.433 11.616 0.631 1.00 96.44 75 THR A N 1
ATOM 608 C CA . THR A 1 75 ? 17.004 10.527 1.429 1.00 96.44 75 THR A CA 1
ATOM 609 C C . THR A 1 75 ? 18.336 10.043 0.861 1.00 96.44 75 THR A C 1
ATOM 611 O O . THR A 1 75 ? 18.669 10.258 -0.306 1.00 96.44 75 THR A O 1
ATOM 614 N N . SER A 1 76 ? 19.116 9.388 1.716 1.00 95.00 76 SER A N 1
ATOM 615 C CA . SER A 1 76 ? 20.417 8.786 1.407 1.00 95.00 76 SER A CA 1
ATOM 616 C C . SER A 1 76 ? 20.324 7.435 0.687 1.00 95.00 76 SER A C 1
ATOM 618 O O . SER A 1 76 ? 21.336 6.952 0.179 1.00 95.00 76 SER A O 1
ATOM 620 N N . GLY A 1 77 ? 19.132 6.835 0.620 1.00 94.25 77 GLY A N 1
ATOM 621 C CA . GLY A 1 77 ? 18.878 5.571 -0.063 1.00 94.25 77 GLY A CA 1
ATOM 622 C C . GLY A 1 77 ? 17.766 4.754 0.590 1.00 94.25 77 GLY A C 1
ATOM 623 O O . GLY A 1 77 ? 17.050 5.228 1.478 1.00 94.25 77 GLY A O 1
ATOM 624 N N . ASP A 1 78 ? 17.646 3.500 0.160 1.00 96.25 78 ASP A N 1
ATOM 625 C CA . ASP A 1 78 ? 16.545 2.623 0.562 1.00 96.25 78 ASP A CA 1
ATOM 626 C C . ASP A 1 78 ? 16.527 2.318 2.071 1.00 96.25 78 ASP A C 1
ATOM 628 O O . ASP A 1 78 ? 15.452 2.312 2.659 1.00 96.25 78 ASP A O 1
ATOM 632 N N . ASP A 1 79 ? 17.676 2.213 2.749 1.00 97.62 79 ASP A N 1
ATOM 633 C CA . ASP A 1 79 ? 17.727 1.999 4.209 1.00 97.62 79 ASP A CA 1
ATOM 634 C C . ASP A 1 79 ? 17.074 3.131 5.022 1.00 97.62 79 ASP A C 1
ATOM 636 O O . ASP A 1 79 ? 16.530 2.917 6.110 1.00 97.62 79 ASP A O 1
ATOM 640 N N . GLU A 1 80 ? 17.150 4.367 4.527 1.00 98.38 80 GLU A N 1
ATOM 641 C CA . GLU A 1 80 ? 16.441 5.497 5.124 1.00 98.38 80 GLU A CA 1
ATOM 642 C C . GLU A 1 80 ? 14.959 5.477 4.755 1.00 98.38 80 GLU A C 1
ATOM 644 O O . GLU A 1 80 ? 14.112 5.655 5.631 1.00 98.38 80 GLU A O 1
ATOM 649 N N . ASN A 1 81 ? 14.643 5.160 3.498 1.00 98.50 81 ASN A N 1
ATOM 650 C CA . ASN A 1 81 ? 13.268 5.013 3.031 1.00 98.50 81 ASN A CA 1
ATOM 651 C C . ASN A 1 81 ? 12.502 3.923 3.803 1.00 98.50 81 ASN A C 1
ATOM 653 O O . ASN A 1 81 ? 11.336 4.123 4.136 1.00 98.50 81 ASN A O 1
ATOM 657 N N . TYR A 1 82 ? 13.144 2.799 4.140 1.00 98.69 82 TYR A N 1
ATOM 658 C CA . TYR A 1 82 ? 12.546 1.728 4.943 1.00 98.69 82 TYR A CA 1
ATOM 659 C C . TYR A 1 82 ? 12.175 2.205 6.344 1.00 98.69 82 TYR A C 1
ATOM 661 O O . TYR A 1 82 ? 11.090 1.894 6.829 1.00 98.69 82 TYR A O 1
ATOM 669 N N . ARG A 1 83 ? 13.039 3.002 6.988 1.00 98.62 83 ARG A N 1
ATOM 670 C CA . ARG A 1 83 ? 12.757 3.561 8.319 1.00 98.62 83 ARG A CA 1
ATOM 671 C C . ARG A 1 83 ? 11.582 4.538 8.287 1.00 98.62 83 ARG A C 1
ATOM 673 O O . ARG A 1 83 ? 10.720 4.459 9.157 1.00 98.62 83 ARG A O 1
ATOM 680 N N . LEU A 1 84 ? 11.530 5.403 7.274 1.00 98.75 84 LEU A N 1
ATOM 681 C CA . LEU A 1 84 ? 10.438 6.361 7.079 1.00 98.75 84 LEU A CA 1
ATOM 682 C C . LEU A 1 84 ? 9.103 5.668 6.766 1.00 98.75 84 LEU A C 1
ATOM 684 O O . LEU A 1 84 ? 8.066 6.035 7.318 1.00 98.75 84 LEU A O 1
ATOM 688 N N . LEU A 1 85 ? 9.119 4.629 5.925 1.00 98.81 85 LEU A N 1
ATOM 689 C CA . LEU A 1 85 ? 7.924 3.838 5.634 1.00 98.81 85 LEU A CA 1
ATOM 690 C C . LEU A 1 85 ? 7.424 3.089 6.874 1.00 98.81 85 LEU A C 1
ATOM 692 O O . LEU A 1 85 ? 6.236 3.157 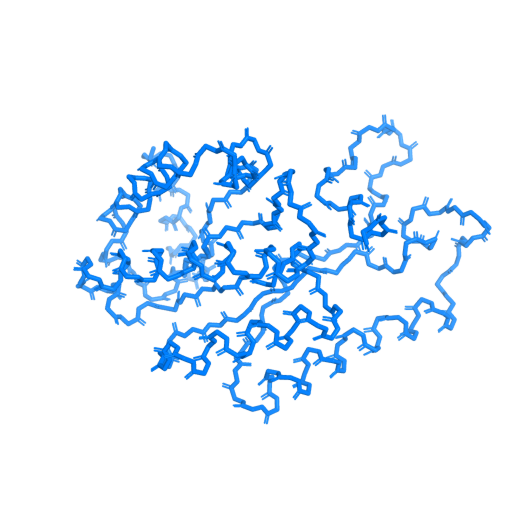7.184 1.00 98.81 85 LEU A O 1
ATOM 696 N N . ALA A 1 86 ? 8.325 2.446 7.621 1.00 98.81 86 ALA A N 1
ATOM 697 C CA . ALA A 1 86 ? 7.968 1.757 8.856 1.00 98.81 86 ALA A CA 1
ATOM 698 C C . ALA A 1 86 ? 7.369 2.715 9.901 1.00 98.81 86 ALA A C 1
ATOM 700 O O . ALA A 1 86 ? 6.474 2.334 10.655 1.00 98.81 86 ALA A O 1
ATOM 701 N N . GLU A 1 87 ? 7.820 3.971 9.952 1.00 98.81 87 GLU A N 1
ATOM 702 C CA . GLU A 1 87 ? 7.205 4.998 10.795 1.00 98.81 87 GLU A CA 1
ATOM 703 C C . GLU A 1 87 ? 5.771 5.329 10.360 1.00 98.81 87 GLU A C 1
ATOM 705 O O . GLU A 1 87 ? 4.864 5.284 11.197 1.00 98.81 87 GLU A O 1
ATOM 710 N N . LEU A 1 88 ? 5.537 5.588 9.068 1.00 98.75 88 LEU A N 1
ATOM 711 C CA . LEU A 1 88 ? 4.190 5.843 8.544 1.00 98.75 88 LEU A CA 1
ATOM 712 C C . LEU A 1 88 ? 3.243 4.672 8.809 1.00 98.75 88 LEU A C 1
ATOM 714 O O . LEU A 1 88 ? 2.145 4.877 9.331 1.00 98.75 88 LEU A O 1
ATOM 718 N N . ASN A 1 89 ? 3.684 3.448 8.518 1.00 98.94 89 ASN A N 1
ATOM 719 C CA . ASN A 1 89 ? 2.900 2.239 8.740 1.00 98.94 89 ASN A CA 1
ATOM 720 C C . ASN A 1 89 ? 2.551 2.049 10.224 1.00 98.94 89 ASN A C 1
ATOM 722 O O . ASN A 1 89 ? 1.402 1.744 10.544 1.00 98.94 89 ASN A O 1
ATOM 726 N N . ARG A 1 90 ? 3.491 2.301 11.148 1.00 98.81 90 ARG A N 1
ATOM 727 C CA . ARG A 1 90 ? 3.239 2.247 12.602 1.00 98.81 90 ARG A CA 1
ATOM 728 C C . ARG A 1 90 ? 2.266 3.326 13.069 1.00 98.81 90 ARG A C 1
ATOM 730 O O . ARG A 1 90 ? 1.426 3.055 13.925 1.00 98.81 90 ARG A O 1
ATOM 737 N N . VAL A 1 91 ? 2.364 4.544 12.532 1.00 98.88 91 VAL A N 1
ATOM 738 C CA . VAL A 1 91 ? 1.424 5.635 12.836 1.00 98.88 91 VAL A CA 1
ATOM 739 C C . VAL A 1 91 ? 0.018 5.278 12.355 1.00 98.88 91 VAL A C 1
ATOM 741 O O . VAL A 1 91 ? -0.927 5.366 13.137 1.00 98.88 91 VAL A O 1
ATOM 744 N N . PHE A 1 92 ? -0.112 4.824 11.108 1.00 98.94 92 PHE A N 1
ATOM 745 C CA . PHE A 1 92 ? -1.369 4.350 10.532 1.00 98.94 92 PHE A CA 1
ATOM 746 C C . PHE A 1 92 ? -1.974 3.204 11.348 1.00 98.94 92 PHE A C 1
ATOM 748 O O . PHE A 1 92 ? -3.119 3.304 11.794 1.00 98.94 92 PHE A O 1
ATOM 755 N N . HIS A 1 93 ? -1.191 2.151 11.598 1.00 98.88 93 HIS A N 1
ATOM 756 C CA . HIS A 1 93 ? -1.608 0.987 12.377 1.00 98.88 93 HIS A CA 1
ATOM 757 C C . HIS A 1 93 ? -2.147 1.400 13.744 1.00 98.88 93 HIS A C 1
ATOM 759 O O . HIS A 1 93 ? -3.275 1.042 14.093 1.00 98.88 93 HIS A O 1
ATOM 765 N N . ARG A 1 94 ? -1.382 2.217 14.480 1.00 98.81 94 ARG A N 1
ATOM 766 C CA . ARG A 1 94 ? -1.768 2.701 15.805 1.00 98.81 94 ARG A CA 1
ATOM 767 C C . ARG A 1 94 ? -3.084 3.472 15.755 1.00 98.81 94 ARG A C 1
ATOM 769 O O . ARG A 1 94 ? -3.991 3.141 16.509 1.00 98.81 94 ARG A O 1
ATOM 776 N N . ILE A 1 95 ? -3.214 4.445 14.849 1.00 98.94 95 ILE A N 1
ATOM 777 C CA . ILE A 1 95 ? -4.434 5.256 14.703 1.00 98.94 95 ILE A CA 1
ATOM 778 C C . ILE A 1 95 ? -5.653 4.369 14.442 1.00 98.94 95 ILE A C 1
ATOM 780 O O . ILE A 1 95 ? -6.693 4.530 15.086 1.00 98.94 95 ILE A O 1
ATOM 784 N N . VAL A 1 96 ? -5.533 3.415 13.514 1.00 98.88 96 VAL A N 1
ATOM 785 C CA . VAL A 1 96 ? -6.650 2.535 13.171 1.00 98.88 96 VAL A CA 1
ATOM 786 C C . VAL A 1 96 ? -6.996 1.625 14.350 1.00 98.88 96 VAL A C 1
ATOM 788 O O . VAL A 1 96 ? -8.162 1.561 14.735 1.00 98.88 96 VAL A O 1
ATOM 791 N N . ARG A 1 97 ? -6.020 0.974 14.992 1.00 98.69 97 ARG A N 1
ATOM 792 C CA . ARG A 1 97 ? -6.289 0.086 16.137 1.00 98.69 97 ARG A CA 1
ATOM 793 C C . ARG A 1 97 ? -6.866 0.827 17.342 1.00 98.69 97 ARG A C 1
ATOM 795 O O . ARG A 1 97 ? -7.841 0.355 17.927 1.00 98.69 97 ARG A O 1
ATOM 802 N N . GLU A 1 98 ? -6.326 1.996 17.681 1.00 98.50 98 GLU A N 1
ATOM 803 C CA . GLU A 1 98 ? -6.779 2.805 18.823 1.00 98.50 98 GLU A CA 1
ATOM 804 C C . GLU A 1 98 ? -8.181 3.399 18.622 1.00 98.50 98 GLU A C 1
ATOM 806 O O . GLU A 1 98 ? -8.869 3.684 19.601 1.00 98.50 98 GLU A O 1
ATOM 811 N N . SER A 1 99 ? -8.664 3.514 17.378 1.00 98.50 99 SER A N 1
ATOM 812 C CA . SER A 1 99 ? -10.047 3.944 17.109 1.00 98.50 99 SER A CA 1
ATOM 813 C C . SER A 1 99 ? -11.117 2.926 17.564 1.00 98.50 99 SER A C 1
ATOM 815 O O . SER A 1 99 ? -12.291 3.277 17.736 1.00 98.50 99 SER A O 1
ATOM 817 N N . GLY A 1 100 ? -10.723 1.673 17.828 1.00 97.69 100 GLY A N 1
ATOM 818 C CA . GLY A 1 100 ? -11.593 0.622 18.359 1.00 97.69 100 GLY A CA 1
ATOM 819 C C . GLY A 1 100 ? -12.729 0.213 17.412 1.00 97.69 100 GLY A C 1
ATOM 820 O O . GLY A 1 100 ? -12.683 0.453 16.211 1.00 97.69 100 GLY A O 1
ATOM 821 N N . GLY A 1 101 ? -13.772 -0.432 17.945 1.00 97.38 101 GLY A N 1
ATOM 822 C CA . GLY A 1 101 ? -14.887 -0.931 17.124 1.00 97.38 101 GLY A CA 1
ATOM 823 C C . GLY A 1 101 ? -14.428 -1.992 16.118 1.00 97.38 101 GLY A C 1
ATOM 824 O O . GLY A 1 101 ? -13.574 -2.820 16.445 1.00 97.38 101 GLY A O 1
ATOM 825 N N . GLY A 1 102 ? -14.957 -1.954 14.890 1.00 97.81 102 GLY A N 1
ATOM 826 C CA . GLY A 1 102 ? -14.541 -2.858 13.810 1.00 97.81 102 GLY A CA 1
ATOM 827 C C . GLY A 1 102 ? -13.053 -2.735 13.455 1.00 97.81 102 GLY A C 1
ATOM 828 O O . GLY A 1 102 ? -12.411 -3.724 13.101 1.00 97.81 102 GLY A O 1
ATOM 829 N N . ASN A 1 103 ? -12.456 -1.556 13.653 1.00 98.62 103 ASN A N 1
ATOM 830 C CA . ASN A 1 103 ? -11.048 -1.301 13.340 1.00 98.62 103 ASN A CA 1
ATOM 831 C C . ASN A 1 103 ? -10.054 -2.058 14.237 1.00 98.62 103 ASN A C 1
ATOM 833 O O . ASN A 1 103 ? -8.913 -2.284 13.823 1.00 98.62 103 ASN A O 1
ATOM 837 N N . ALA A 1 104 ? -10.481 -2.515 15.421 1.00 97.75 104 ALA A N 1
ATOM 838 C CA . ALA A 1 104 ? -9.639 -3.303 16.325 1.00 97.75 104 ALA A CA 1
ATOM 839 C C . ALA A 1 104 ? -9.179 -4.634 15.702 1.00 97.75 104 ALA A C 1
ATOM 841 O O . ALA A 1 104 ? -8.146 -5.169 16.093 1.00 97.75 104 ALA A O 1
ATOM 842 N N . THR A 1 105 ? -9.934 -5.158 14.729 1.00 97.56 105 THR A N 1
ATOM 843 C CA . THR A 1 105 ? -9.619 -6.409 14.016 1.00 97.56 105 THR A CA 1
ATOM 844 C C . THR A 1 105 ? -9.728 -6.281 12.495 1.00 97.56 105 THR A C 1
ATOM 846 O O . THR A 1 105 ? -9.642 -7.279 11.787 1.00 97.56 105 THR A O 1
ATOM 849 N N . ARG A 1 106 ? -9.895 -5.065 11.960 1.00 98.50 106 ARG A N 1
ATOM 850 C CA . ARG A 1 106 ? -9.935 -4.827 10.511 1.00 98.50 106 ARG A CA 1
ATOM 851 C C . ARG A 1 106 ? -8.604 -5.220 9.874 1.00 98.50 106 ARG A C 1
ATOM 853 O O . ARG A 1 106 ? -7.549 -4.869 10.406 1.00 98.50 106 ARG A O 1
ATOM 860 N N . LEU A 1 107 ? -8.655 -5.906 8.732 1.00 98.75 107 LEU A N 1
ATOM 861 C CA . LEU A 1 107 ? -7.451 -6.198 7.959 1.00 98.75 107 LEU A CA 1
ATOM 862 C C . LEU A 1 107 ? -6.809 -4.883 7.502 1.00 98.75 107 LEU A C 1
ATOM 864 O O . LEU A 1 107 ? -7.471 -4.047 6.879 1.00 98.75 107 LEU A O 1
ATOM 868 N N . LEU A 1 108 ? -5.532 -4.713 7.829 1.00 98.88 108 LEU A N 1
ATOM 869 C CA . LEU A 1 108 ? -4.713 -3.602 7.355 1.00 98.88 108 LEU A CA 1
ATOM 870 C C . LEU A 1 108 ? -3.755 -4.106 6.284 1.00 98.88 108 LEU A C 1
ATOM 872 O O . LEU A 1 108 ? -3.221 -5.205 6.405 1.00 98.88 108 LEU A O 1
ATOM 876 N N . VAL A 1 109 ? -3.534 -3.313 5.246 1.00 98.94 109 VAL A N 1
ATOM 877 C CA . VAL A 1 109 ? -2.637 -3.645 4.141 1.00 98.94 109 VAL A CA 1
ATOM 878 C C . VAL A 1 109 ? -1.443 -2.699 4.194 1.00 98.94 109 VAL A C 1
ATOM 880 O O . VAL A 1 109 ? -1.612 -1.480 4.201 1.00 98.94 109 VAL A O 1
ATOM 883 N N . LEU A 1 110 ? -0.236 -3.257 4.275 1.00 98.94 110 LEU A N 1
ATOM 884 C CA . LEU A 1 110 ? 1.004 -2.483 4.319 1.00 98.94 110 LEU A CA 1
ATOM 885 C C . LEU A 1 110 ? 1.808 -2.698 3.024 1.00 98.94 110 LEU A C 1
ATOM 887 O O . LEU A 1 110 ? 2.033 -3.848 2.632 1.00 98.94 110 LEU A O 1
ATOM 891 N N . PRO A 1 111 ? 2.233 -1.626 2.340 1.00 98.88 111 PRO A N 1
ATOM 892 C CA . PRO A 1 111 ? 2.981 -1.713 1.093 1.00 98.88 111 PRO A CA 1
ATOM 893 C C . PRO A 1 111 ? 4.465 -1.978 1.352 1.00 98.88 111 PRO A C 1
ATOM 895 O O . PRO A 1 111 ? 5.025 -1.560 2.369 1.00 98.88 111 PRO A O 1
ATOM 898 N N . THR A 1 112 ? 5.141 -2.605 0.390 1.00 98.88 112 THR A N 1
ATOM 899 C CA . THR A 1 112 ? 6.597 -2.447 0.284 1.00 98.88 112 THR A CA 1
ATOM 900 C C . THR A 1 112 ? 6.945 -1.046 -0.223 1.00 98.88 112 THR A C 1
ATOM 902 O O . THR A 1 112 ? 6.100 -0.324 -0.764 1.00 98.88 112 THR A O 1
ATOM 905 N N . LEU A 1 113 ? 8.211 -0.644 -0.085 1.00 98.56 113 LEU A N 1
ATOM 906 C CA . LEU A 1 113 ? 8.691 0.593 -0.699 1.00 98.56 113 LEU A CA 1
ATOM 907 C C . LEU A 1 113 ? 8.428 0.566 -2.218 1.00 98.56 113 LEU A C 1
ATOM 909 O O . LEU A 1 113 ? 8.745 -0.424 -2.878 1.00 98.56 113 LEU A O 1
ATOM 913 N N . TYR A 1 114 ? 7.820 1.629 -2.757 1.00 97.50 114 TYR A N 1
ATOM 914 C CA . TYR A 1 114 ? 7.347 1.716 -4.150 1.00 97.50 114 TYR A CA 1
ATOM 915 C C . TYR A 1 114 ? 6.396 0.592 -4.599 1.00 97.50 114 TYR A C 1
ATOM 917 O O . TYR A 1 114 ? 6.310 0.353 -5.801 1.00 97.50 114 TYR A O 1
ATOM 925 N N . THR A 1 115 ? 5.785 -0.152 -3.664 1.00 98.19 115 THR A N 1
ATOM 926 C CA . THR A 1 115 ? 5.067 -1.419 -3.929 1.00 98.19 115 THR A CA 1
ATOM 927 C C . THR A 1 115 ? 5.867 -2.394 -4.805 1.00 98.19 115 THR A C 1
ATOM 929 O O . THR A 1 115 ? 5.319 -3.205 -5.550 1.00 98.19 115 THR A O 1
ATOM 932 N N . ASN A 1 116 ? 7.197 -2.329 -4.718 1.00 96.62 116 ASN A N 1
ATOM 933 C CA . ASN A 1 116 ? 8.114 -3.118 -5.521 1.00 96.62 116 ASN A CA 1
ATOM 934 C C . ASN A 1 116 ? 8.536 -4.406 -4.783 1.00 96.62 116 ASN A C 1
ATOM 936 O O . ASN A 1 116 ? 8.631 -4.445 -3.553 1.00 96.62 116 ASN A O 1
ATOM 940 N N . ALA A 1 117 ? 8.774 -5.468 -5.553 1.00 97.19 117 ALA A N 1
ATOM 941 C CA . ALA A 1 117 ? 9.033 -6.818 -5.059 1.00 97.19 117 ALA A CA 1
ATOM 942 C C . ALA A 1 117 ? 10.520 -7.226 -5.069 1.00 97.19 117 ALA A C 1
ATOM 944 O O . ALA A 1 117 ? 10.841 -8.417 -5.100 1.00 97.19 117 ALA A O 1
ATOM 945 N N . ASP A 1 118 ? 11.449 -6.275 -5.081 1.00 97.12 118 ASP A N 1
ATOM 946 C CA . ASP A 1 118 ? 12.868 -6.553 -4.872 1.00 97.12 118 ASP A CA 1
ATOM 947 C C . ASP A 1 118 ? 13.105 -7.080 -3.457 1.00 97.12 118 ASP A C 1
ATOM 949 O O . ASP A 1 118 ? 12.465 -6.650 -2.493 1.00 97.12 118 ASP A O 1
ATOM 953 N N . GLN A 1 119 ? 14.046 -8.019 -3.320 1.00 98.44 119 GLN A N 1
ATOM 954 C CA . GLN A 1 119 ? 14.209 -8.787 -2.083 1.00 98.44 119 GLN A CA 1
ATOM 955 C C . GLN A 1 119 ? 14.432 -7.895 -0.854 1.00 98.44 119 GLN A C 1
ATOM 957 O O . GLN A 1 119 ? 13.803 -8.124 0.171 1.00 98.44 119 GLN A O 1
ATOM 962 N N . GLY A 1 120 ? 15.248 -6.840 -0.966 1.00 98.31 120 GLY A N 1
ATOM 963 C CA . GLY A 1 120 ? 15.498 -5.920 0.151 1.00 98.31 120 GLY A CA 1
ATOM 964 C C . GLY A 1 120 ? 14.236 -5.201 0.645 1.00 98.31 120 GLY A C 1
ATOM 965 O O . GLY A 1 120 ? 14.071 -5.008 1.847 1.00 98.31 120 GLY A O 1
ATOM 966 N N . ARG A 1 121 ? 13.307 -4.874 -0.262 1.00 98.50 121 ARG A N 1
ATOM 967 C CA . ARG A 1 121 ? 12.043 -4.187 0.051 1.00 98.50 121 ARG A CA 1
ATOM 968 C C . ARG A 1 121 ? 11.047 -5.142 0.707 1.00 98.50 121 ARG A C 1
ATOM 970 O O . ARG A 1 121 ? 10.368 -4.764 1.661 1.00 98.50 121 ARG A O 1
ATOM 977 N N . LEU A 1 122 ? 11.003 -6.388 0.228 1.00 98.88 122 LEU A N 1
ATOM 978 C CA . LEU A 1 122 ? 10.229 -7.469 0.844 1.00 98.88 122 LEU A CA 1
ATOM 979 C C . LEU A 1 122 ? 10.753 -7.790 2.253 1.00 98.88 122 LEU A C 1
ATOM 981 O O . LEU A 1 122 ? 9.967 -7.896 3.191 1.00 98.88 122 LEU A O 1
ATOM 985 N N . ASP A 1 123 ? 12.073 -7.909 2.414 1.00 98.81 123 ASP A N 1
ATOM 986 C CA . ASP A 1 123 ? 12.717 -8.229 3.691 1.00 98.81 123 ASP A CA 1
ATOM 987 C C . ASP A 1 123 ? 12.517 -7.115 4.726 1.00 98.81 123 ASP A C 1
ATOM 989 O O . ASP A 1 123 ? 12.235 -7.405 5.890 1.00 98.81 123 ASP A O 1
ATOM 993 N N . ALA A 1 124 ? 12.602 -5.848 4.307 1.00 98.81 124 ALA A N 1
ATOM 994 C CA . ALA A 1 124 ? 12.345 -4.701 5.173 1.00 98.81 124 ALA A CA 1
ATOM 995 C C . ALA A 1 124 ? 10.914 -4.717 5.736 1.00 98.81 124 ALA A C 1
ATOM 997 O O . ALA A 1 124 ? 10.728 -4.587 6.947 1.00 98.81 124 ALA A O 1
ATOM 998 N N . LEU A 1 125 ? 9.909 -4.953 4.884 1.00 98.81 125 LEU A N 1
ATOM 999 C CA . LEU A 1 125 ? 8.522 -5.073 5.335 1.00 98.81 125 LEU A CA 1
ATOM 1000 C C . LEU A 1 125 ? 8.315 -6.329 6.198 1.00 98.81 125 LEU A C 1
ATOM 1002 O O . LEU A 1 125 ? 7.625 -6.271 7.211 1.00 98.81 125 LEU A O 1
ATOM 1006 N N . ALA A 1 126 ? 8.945 -7.459 5.865 1.00 98.75 126 ALA A N 1
ATOM 1007 C CA . ALA A 1 126 ? 8.870 -8.666 6.690 1.00 98.75 126 ALA A CA 1
ATOM 1008 C C . ALA A 1 126 ? 9.424 -8.444 8.109 1.00 98.75 126 ALA A C 1
ATOM 1010 O O . ALA A 1 126 ? 8.834 -8.926 9.079 1.00 98.75 126 ALA A O 1
ATOM 1011 N N . ALA A 1 127 ? 10.523 -7.695 8.241 1.00 98.56 127 ALA A N 1
ATOM 1012 C CA . ALA A 1 127 ? 11.069 -7.300 9.537 1.00 98.56 127 ALA A CA 1
ATOM 1013 C C . ALA A 1 127 ? 10.103 -6.378 10.301 1.00 98.56 127 ALA A C 1
ATOM 1015 O O . ALA A 1 127 ? 9.858 -6.593 11.487 1.00 98.56 127 ALA A O 1
ATOM 1016 N N . GLU A 1 128 ? 9.492 -5.407 9.616 1.00 98.31 128 GLU A N 1
ATOM 1017 C CA . GLU A 1 128 ? 8.486 -4.522 10.209 1.00 98.31 128 GLU A CA 1
ATOM 1018 C C . GLU A 1 128 ? 7.287 -5.304 10.776 1.00 98.31 128 GLU A C 1
ATOM 1020 O O . GLU A 1 128 ? 6.868 -5.070 11.912 1.00 98.31 128 GLU A O 1
ATOM 1025 N N . LEU A 1 129 ? 6.762 -6.274 10.022 1.00 98.31 129 LEU A N 1
ATOM 1026 C CA . LEU A 1 129 ? 5.643 -7.115 10.459 1.00 98.31 129 LEU A CA 1
ATOM 1027 C C . LEU A 1 129 ? 5.999 -7.983 11.671 1.00 98.31 129 LEU A C 1
ATOM 1029 O O . LEU A 1 129 ? 5.174 -8.152 12.575 1.00 98.31 129 LEU A O 1
ATOM 1033 N N . ALA A 1 130 ? 7.226 -8.511 11.708 1.00 97.62 130 ALA A N 1
ATOM 1034 C CA . ALA A 1 130 ? 7.722 -9.286 12.840 1.00 97.62 130 ALA A CA 1
ATOM 1035 C C . ALA A 1 130 ? 7.784 -8.448 14.130 1.00 97.62 130 ALA A C 1
ATOM 1037 O O . ALA A 1 130 ? 7.495 -8.974 15.206 1.00 97.62 130 ALA A O 1
ATOM 1038 N N . ASP A 1 131 ? 8.096 -7.153 14.025 1.00 97.06 131 ASP A N 1
ATOM 1039 C CA . ASP A 1 131 ? 8.056 -6.214 15.152 1.00 97.06 131 ASP A CA 1
ATOM 1040 C C . ASP A 1 131 ? 6.615 -5.878 15.572 1.00 97.06 131 ASP A C 1
ATOM 1042 O O . ASP A 1 131 ? 6.303 -5.845 16.772 1.00 97.06 131 ASP A O 1
ATOM 1046 N N . LEU A 1 132 ? 5.738 -5.645 14.585 1.00 96.69 132 LEU A N 1
ATOM 1047 C CA . LEU A 1 132 ? 4.351 -5.214 14.777 1.00 96.69 132 LEU A CA 1
ATOM 1048 C C . LEU A 1 132 ? 3.495 -6.276 15.481 1.00 96.69 132 LEU A C 1
ATOM 1050 O O . LEU A 1 132 ? 2.677 -5.931 16.333 1.00 96.69 132 LEU A O 1
ATOM 1054 N N . ARG A 1 133 ? 3.716 -7.562 15.163 1.00 95.88 133 ARG A N 1
ATOM 1055 C CA . ARG A 1 133 ? 3.048 -8.726 15.785 1.00 95.88 133 ARG A CA 1
ATOM 1056 C C . ARG A 1 133 ? 1.516 -8.672 15.731 1.00 95.88 133 ARG A C 1
ATOM 1058 O O . ARG A 1 133 ? 0.841 -9.177 16.628 1.00 95.88 133 ARG A O 1
ATOM 1065 N N . ASP A 1 134 ? 0.970 -8.081 14.674 1.00 98.06 134 ASP A N 1
ATOM 1066 C CA . ASP A 1 134 ? -0.470 -8.005 14.442 1.00 98.06 134 ASP A CA 1
ATOM 1067 C C . ASP A 1 134 ? -0.909 -9.082 13.432 1.00 98.06 134 ASP A C 1
ATOM 1069 O O . ASP A 1 134 ? -0.426 -9.081 12.299 1.00 98.06 134 ASP A O 1
ATOM 1073 N N . PRO A 1 135 ? -1.813 -10.007 13.808 1.00 97.19 135 PRO A N 1
ATOM 1074 C CA . PRO A 1 135 ? -2.262 -11.078 12.919 1.00 97.19 135 PRO A CA 1
ATOM 1075 C C . PRO A 1 135 ? -3.240 -10.610 11.827 1.00 97.19 135 PRO A C 1
ATOM 1077 O O . PRO A 1 135 ? -3.508 -11.361 10.895 1.00 97.19 135 PRO A O 1
ATOM 1080 N N . MET A 1 136 ? -3.791 -9.398 11.932 1.00 98.25 136 MET A N 1
ATOM 1081 C CA . MET A 1 136 ? -4.739 -8.805 10.984 1.00 98.25 136 MET A CA 1
ATOM 1082 C C . MET A 1 136 ? -4.041 -7.804 10.060 1.00 98.25 136 MET A C 1
ATOM 1084 O O . MET A 1 136 ? -4.522 -6.683 9.849 1.00 98.25 136 MET A O 1
ATOM 1088 N N . VAL A 1 137 ? -2.905 -8.228 9.500 1.00 98.50 137 VAL A N 1
ATOM 1089 C CA . VAL A 1 137 ? -2.128 -7.476 8.512 1.00 98.50 137 VAL A CA 1
ATOM 1090 C C . VAL A 1 137 ? -1.847 -8.336 7.278 1.00 98.50 137 VAL A C 1
ATOM 1092 O O . VAL A 1 137 ? -1.442 -9.492 7.385 1.00 98.50 137 VAL A O 1
ATOM 1095 N N . ALA A 1 138 ? -2.056 -7.750 6.103 1.00 98.69 138 ALA A N 1
ATOM 1096 C CA . ALA A 1 138 ? -1.619 -8.252 4.808 1.00 98.69 138 ALA A CA 1
ATOM 1097 C C . ALA A 1 138 ? -0.579 -7.300 4.201 1.00 98.69 138 ALA A C 1
ATOM 1099 O O . ALA A 1 138 ? -0.419 -6.158 4.634 1.00 98.69 138 ALA A O 1
ATOM 1100 N N . THR A 1 139 ? 0.117 -7.771 3.175 1.00 98.88 139 THR A N 1
ATOM 1101 C CA . THR A 1 139 ? 1.103 -6.988 2.419 1.00 98.88 139 THR A CA 1
ATOM 1102 C C . THR A 1 139 ? 0.598 -6.679 1.021 1.00 98.88 139 THR A C 1
ATOM 1104 O O . THR A 1 139 ? -0.295 -7.371 0.530 1.00 98.88 139 THR A O 1
ATOM 1107 N N . THR A 1 140 ? 1.163 -5.668 0.365 1.00 98.88 140 THR A N 1
ATOM 1108 C CA . THR A 1 140 ? 0.851 -5.373 -1.038 1.00 98.88 140 THR A CA 1
ATOM 1109 C C . THR A 1 140 ? 2.085 -5.035 -1.869 1.00 98.88 140 THR A C 1
ATOM 1111 O O . THR A 1 140 ? 3.009 -4.366 -1.398 1.00 98.88 140 THR A O 1
ATOM 1114 N N . ILE A 1 141 ? 2.082 -5.530 -3.109 1.00 98.69 141 ILE A N 1
ATOM 1115 C CA . ILE A 1 141 ? 3.033 -5.215 -4.183 1.00 98.69 141 ILE A CA 1
ATOM 1116 C C . ILE A 1 141 ? 2.262 -4.971 -5.485 1.00 98.69 141 ILE A C 1
ATOM 1118 O O . ILE A 1 141 ? 1.150 -5.472 -5.654 1.00 98.69 141 ILE A O 1
ATOM 1122 N N . HIS A 1 142 ? 2.850 -4.234 -6.423 1.00 97.81 142 HIS A N 1
ATOM 1123 C CA . HIS A 1 142 ? 2.280 -3.946 -7.739 1.00 97.81 142 HIS A CA 1
ATOM 1124 C C . HIS A 1 142 ? 3.159 -4.543 -8.844 1.00 97.81 142 HIS A C 1
ATOM 1126 O O . HIS A 1 142 ? 4.383 -4.595 -8.711 1.00 97.81 142 HIS A O 1
AT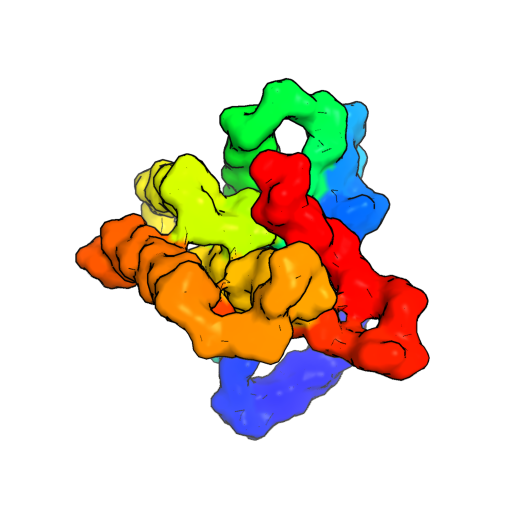OM 1132 N N . ILE A 1 143 ? 2.554 -4.976 -9.955 1.00 94.19 143 ILE A N 1
ATOM 1133 C CA . ILE A 1 143 ? 3.272 -5.656 -11.047 1.00 94.19 143 ILE A CA 1
ATOM 1134 C C . ILE A 1 143 ? 2.853 -5.096 -12.407 1.00 94.19 143 ILE A C 1
ATOM 1136 O O . ILE A 1 143 ? 1.784 -5.414 -12.918 1.00 94.19 143 ILE A O 1
ATOM 1140 N N . TYR A 1 144 ? 3.741 -4.341 -13.051 1.00 91.56 144 TYR A N 1
ATOM 1141 C CA . TYR A 1 144 ? 3.487 -3.763 -14.379 1.00 91.56 144 TYR A CA 1
ATOM 1142 C C . TYR A 1 144 ? 4.279 -4.424 -15.515 1.00 91.56 144 TYR A C 1
ATOM 1144 O O . TYR A 1 144 ? 4.389 -3.874 -16.612 1.00 91.56 144 TYR A O 1
ATOM 1152 N N . GLY A 1 145 ? 4.814 -5.618 -15.245 1.00 87.94 145 GLY A N 1
ATOM 1153 C CA . GLY A 1 145 ? 5.616 -6.416 -16.168 1.00 87.94 145 GLY A CA 1
ATOM 1154 C C . GLY A 1 145 ? 7.003 -5.832 -16.436 1.00 87.94 145 GLY A C 1
ATOM 1155 O O . GLY A 1 145 ? 7.231 -4.631 -16.306 1.00 87.94 145 GLY A O 1
ATOM 1156 N N . TRP A 1 146 ? 7.927 -6.691 -16.859 1.00 91.06 146 TRP A N 1
ATOM 1157 C CA . TRP A 1 146 ? 9.304 -6.307 -17.152 1.00 91.06 146 TRP A CA 1
ATOM 1158 C C . TRP A 1 146 ? 9.390 -5.086 -18.081 1.00 91.06 146 TRP A C 1
ATOM 1160 O O . TRP A 1 146 ? 8.853 -5.102 -19.192 1.00 91.06 146 TRP A O 1
ATOM 1170 N N . TRP A 1 147 ? 10.064 -4.026 -17.623 1.00 86.75 147 TRP A N 1
ATOM 1171 C CA . TRP A 1 147 ? 9.957 -2.686 -18.213 1.00 86.75 147 TRP A CA 1
ATOM 1172 C C . TRP A 1 147 ? 10.159 -2.615 -19.724 1.00 86.75 147 TRP A C 1
ATOM 1174 O O . TRP A 1 147 ? 9.287 -2.060 -20.394 1.00 86.75 147 TRP A O 1
ATOM 1184 N N . PRO A 1 148 ? 11.230 -3.189 -20.310 1.00 88.50 148 PRO A N 1
ATOM 1185 C CA . PRO A 1 148 ? 11.426 -3.119 -21.750 1.00 88.50 148 PRO A CA 1
ATOM 1186 C C . PRO A 1 148 ? 10.239 -3.649 -22.559 1.00 88.50 148 PRO A C 1
ATOM 1188 O O . PRO A 1 148 ? 9.843 -3.025 -23.546 1.00 88.50 148 PRO A O 1
ATOM 1191 N N . PHE A 1 149 ? 9.643 -4.757 -22.111 1.00 89.81 149 PHE A N 1
ATOM 1192 C CA . PHE A 1 149 ? 8.437 -5.313 -22.715 1.00 89.81 149 PHE A CA 1
ATOM 1193 C C . PHE A 1 149 ? 7.207 -4.450 -22.412 1.00 89.81 149 PHE A C 1
ATOM 1195 O O . PHE A 1 149 ? 6.444 -4.118 -23.320 1.00 89.81 149 PHE A O 1
ATOM 1202 N N . SER A 1 150 ? 7.027 -4.037 -21.156 1.00 87.69 150 SER A N 1
ATOM 1203 C CA . SER A 1 150 ? 5.809 -3.355 -20.726 1.00 87.69 150 SER A CA 1
ATOM 1204 C C . SER A 1 150 ? 5.636 -1.950 -21.291 1.00 87.69 150 SER A C 1
ATOM 1206 O O . SER A 1 150 ? 4.497 -1.502 -21.404 1.00 87.69 150 SER A O 1
ATOM 1208 N N . VAL A 1 151 ? 6.719 -1.284 -21.714 1.00 85.62 151 VAL A N 1
ATOM 1209 C CA . VAL A 1 151 ? 6.655 -0.003 -22.442 1.00 85.62 151 VAL A CA 1
ATOM 1210 C C . VAL A 1 151 ? 7.027 -0.090 -23.925 1.00 85.62 151 VAL A C 1
ATOM 1212 O O . VAL A 1 151 ? 7.115 0.946 -24.584 1.00 85.62 151 VAL A O 1
ATOM 1215 N N . ASN A 1 152 ? 7.224 -1.297 -24.467 1.00 87.94 152 ASN A N 1
ATOM 1216 C CA . ASN A 1 152 ? 7.620 -1.527 -25.862 1.00 87.94 152 ASN A CA 1
ATOM 1217 C C . ASN A 1 152 ? 8.843 -0.680 -26.281 1.00 87.94 152 ASN A C 1
ATOM 1219 O O . ASN A 1 152 ? 8.802 0.117 -27.224 1.00 87.94 152 ASN A O 1
ATOM 1223 N N . ILE A 1 153 ? 9.945 -0.836 -25.548 1.00 84.69 153 ILE A N 1
ATOM 1224 C CA . ILE A 1 153 ? 11.215 -0.147 -25.802 1.00 84.69 153 ILE A CA 1
ATOM 1225 C C . ILE A 1 153 ? 12.337 -1.165 -26.026 1.00 84.69 153 ILE A C 1
ATOM 1227 O O . ILE A 1 153 ? 12.190 -2.359 -25.775 1.00 84.69 153 ILE A O 1
ATOM 1231 N N . ALA A 1 154 ? 13.471 -0.706 -26.557 1.00 86.25 154 ALA A N 1
ATOM 1232 C CA . ALA A 1 154 ? 14.668 -1.522 -26.783 1.00 86.25 154 ALA A CA 1
ATOM 1233 C C . ALA A 1 154 ? 14.440 -2.793 -27.639 1.00 86.25 154 ALA A C 1
ATOM 1235 O O . ALA A 1 154 ? 15.235 -3.726 -27.591 1.00 86.25 154 ALA A O 1
ATOM 1236 N N . GLY A 1 155 ? 13.381 -2.815 -28.458 1.00 87.75 155 GLY A N 1
ATOM 1237 C CA . GLY A 1 155 ? 13.048 -3.929 -29.353 1.00 87.75 155 GLY A CA 1
ATOM 1238 C C . GLY A 1 155 ? 12.186 -5.035 -28.731 1.00 87.75 155 GLY A C 1
ATOM 1239 O O . GLY A 1 155 ? 11.823 -5.978 -29.438 1.00 87.75 155 GLY A O 1
ATOM 1240 N N . TYR A 1 156 ? 11.801 -4.914 -27.458 1.00 87.44 156 TYR A N 1
ATOM 1241 C CA . TYR A 1 156 ? 10.996 -5.912 -26.748 1.00 87.44 156 TYR A CA 1
ATOM 1242 C C . TYR A 1 156 ? 9.501 -5.752 -27.049 1.00 87.44 156 TYR A C 1
ATOM 1244 O O . TYR A 1 156 ? 8.718 -5.224 -26.271 1.00 87.44 156 TYR A O 1
ATOM 1252 N N . THR A 1 157 ? 9.110 -6.226 -28.233 1.00 91.50 157 THR A N 1
ATOM 1253 C CA . THR A 1 157 ? 7.733 -6.162 -28.768 1.00 91.50 157 THR A CA 1
ATOM 1254 C C . THR A 1 157 ? 6.901 -7.415 -28.479 1.00 91.50 157 THR A C 1
ATOM 1256 O O . THR A 1 157 ? 5.735 -7.494 -28.868 1.00 91.50 157 THR A O 1
ATOM 1259 N N . ARG A 1 158 ? 7.501 -8.438 -27.862 1.00 93.25 158 ARG A N 1
ATOM 1260 C CA . ARG A 1 158 ? 6.885 -9.745 -27.615 1.00 93.25 158 ARG A CA 1
ATOM 1261 C C . ARG A 1 158 ? 7.112 -10.159 -26.174 1.00 93.25 158 ARG A C 1
ATOM 1263 O O . ARG A 1 158 ? 8.173 -9.885 -25.626 1.00 93.25 158 ARG A O 1
ATOM 1270 N N . PHE A 1 159 ? 6.137 -10.871 -25.623 1.00 94.56 159 PHE A N 1
ATOM 1271 C CA . PHE A 1 159 ? 6.315 -11.587 -24.371 1.00 94.56 159 PHE A CA 1
ATOM 1272 C C . PHE A 1 159 ? 7.270 -12.760 -24.620 1.00 94.56 159 PHE A C 1
ATOM 1274 O O . PHE A 1 159 ? 6.956 -13.662 -25.401 1.00 94.56 159 PHE A O 1
ATOM 1281 N N . ASP A 1 160 ? 8.455 -12.693 -24.025 1.00 95.00 160 ASP A N 1
ATOM 1282 C CA . ASP A 1 160 ? 9.543 -13.650 -24.197 1.00 95.00 160 ASP A CA 1
ATOM 1283 C C . ASP A 1 160 ? 9.969 -14.274 -22.860 1.00 95.00 160 ASP A C 1
ATOM 1285 O O . ASP A 1 160 ? 9.407 -13.983 -21.803 1.00 95.00 160 ASP A O 1
ATOM 1289 N N . ALA A 1 161 ? 10.989 -15.134 -22.910 1.00 97.00 161 ALA A N 1
ATOM 1290 C CA . ALA A 1 161 ? 11.501 -15.822 -21.730 1.00 97.00 161 ALA A CA 1
ATOM 1291 C C . ALA A 1 161 ? 12.010 -14.858 -20.641 1.00 97.00 161 ALA A C 1
ATOM 1293 O O . ALA A 1 161 ? 11.955 -15.199 -19.464 1.00 97.00 161 ALA A O 1
ATOM 1294 N N . THR A 1 162 ? 12.485 -13.660 -21.001 1.00 95.75 162 THR A N 1
ATOM 1295 C CA . THR A 1 162 ? 12.925 -12.656 -20.022 1.00 95.75 162 THR A CA 1
ATOM 1296 C C . THR A 1 162 ? 11.733 -12.062 -19.279 1.00 95.75 162 THR A C 1
ATOM 1298 O O . THR A 1 162 ? 11.759 -11.978 -18.054 1.00 95.75 162 THR A O 1
ATOM 1301 N N . SER A 1 163 ? 10.665 -11.724 -20.002 1.00 94.50 163 SER A N 1
ATOM 1302 C CA . SER A 1 163 ? 9.419 -11.223 -19.408 1.00 94.50 163 SER A CA 1
ATOM 1303 C C . SER A 1 163 ? 8.745 -12.274 -18.514 1.00 94.50 163 SER A C 1
ATOM 1305 O O . SER A 1 163 ? 8.255 -11.955 -17.432 1.00 94.50 163 SER A O 1
ATOM 1307 N N . GLU A 1 164 ? 8.750 -13.540 -18.943 1.00 96.81 164 GLU A N 1
ATOM 1308 C CA . GLU A 1 164 ? 8.228 -14.671 -18.166 1.00 96.81 164 GLU A CA 1
ATOM 1309 C C . GLU A 1 164 ? 9.055 -14.936 -16.899 1.00 96.81 164 GLU A C 1
ATOM 1311 O O . GLU A 1 164 ? 8.497 -15.158 -15.819 1.00 96.81 164 GLU A O 1
ATOM 1316 N N . GLN A 1 165 ? 10.385 -14.872 -17.011 1.00 97.38 165 GLN A N 1
ATOM 1317 C CA . GLN A 1 165 ? 11.290 -15.055 -15.881 1.00 97.38 165 GLN A CA 1
ATOM 1318 C C . GLN A 1 165 ? 11.141 -13.939 -14.842 1.00 97.38 165 GLN A C 1
ATOM 1320 O O . GLN A 1 165 ? 11.105 -14.237 -13.651 1.00 97.38 165 GLN A O 1
ATOM 1325 N N . ASP A 1 166 ? 11.039 -12.679 -15.271 1.00 95.00 166 ASP A N 1
ATOM 1326 C CA . ASP A 1 166 ? 10.833 -11.529 -14.382 1.00 95.00 166 ASP A CA 1
ATOM 1327 C C . ASP A 1 166 ? 9.534 -11.659 -13.570 1.00 95.00 166 ASP A C 1
ATOM 1329 O O . ASP A 1 166 ? 9.538 -11.511 -12.343 1.00 95.00 166 ASP A O 1
ATOM 1333 N N . LEU A 1 167 ? 8.441 -12.040 -14.242 1.00 95.50 167 LEU A N 1
ATOM 1334 C CA . LEU A 1 167 ? 7.146 -12.274 -13.607 1.00 95.50 167 LEU A CA 1
ATOM 1335 C C . LEU A 1 167 ? 7.217 -13.417 -12.586 1.00 95.50 167 LEU A C 1
ATOM 1337 O O . LEU A 1 167 ? 6.797 -13.257 -11.439 1.00 95.50 167 LEU A O 1
ATOM 1341 N N . THR A 1 168 ? 7.781 -14.558 -12.989 1.00 97.94 168 THR A N 1
ATOM 1342 C CA . THR A 1 168 ? 7.891 -15.745 -12.128 1.00 97.94 168 THR A CA 1
ATOM 1343 C C . THR A 1 168 ? 8.766 -15.457 -10.912 1.00 97.94 168 THR A C 1
ATOM 1345 O O . THR A 1 168 ? 8.351 -15.699 -9.782 1.00 97.94 168 THR A O 1
ATOM 1348 N N . ALA A 1 169 ? 9.936 -14.843 -11.114 1.00 98.00 169 ALA A N 1
ATOM 1349 C CA . ALA A 1 169 ? 10.846 -14.499 -10.028 1.00 98.00 169 ALA A CA 1
ATOM 1350 C C . ALA A 1 169 ? 10.226 -13.488 -9.049 1.00 98.00 169 ALA A C 1
ATOM 1352 O O . ALA A 1 169 ? 10.485 -13.558 -7.848 1.00 98.00 169 ALA A O 1
ATOM 1353 N N . THR A 1 170 ? 9.408 -12.556 -9.543 1.00 97.62 170 THR A N 1
ATOM 1354 C CA . THR A 1 170 ? 8.665 -11.605 -8.706 1.00 97.62 170 THR A CA 1
ATOM 1355 C C . THR A 1 170 ? 7.684 -12.321 -7.778 1.00 97.62 170 THR A C 1
ATOM 1357 O O . THR A 1 170 ? 7.713 -12.094 -6.564 1.00 97.62 170 THR A O 1
ATOM 1360 N N . PHE A 1 171 ? 6.868 -13.234 -8.314 1.00 98.12 171 PHE A N 1
ATOM 1361 C CA . PHE A 1 171 ? 5.947 -14.025 -7.496 1.00 98.12 171 PHE A CA 1
A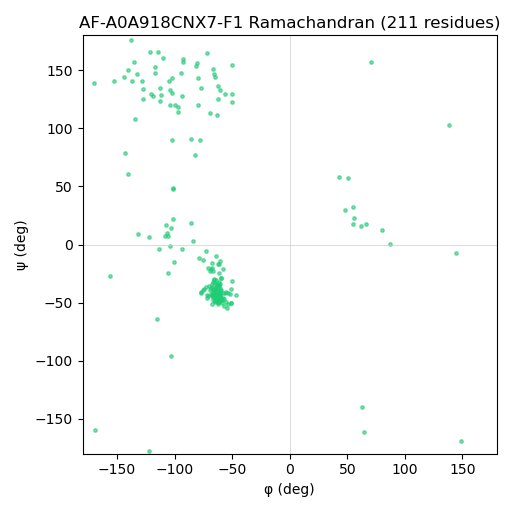TOM 1362 C C . PHE A 1 171 ? 6.672 -14.975 -6.543 1.00 98.12 171 PHE A C 1
ATOM 1364 O O . PHE A 1 171 ? 6.265 -15.077 -5.387 1.00 98.12 171 PHE A O 1
ATOM 1371 N N . ASP A 1 172 ? 7.765 -15.609 -6.973 1.00 98.69 172 ASP A N 1
ATOM 1372 C CA . ASP A 1 172 ? 8.557 -16.499 -6.121 1.00 98.69 172 ASP A CA 1
ATOM 1373 C C . ASP A 1 172 ? 9.118 -15.759 -4.903 1.00 98.69 172 ASP A C 1
ATOM 1375 O O . ASP A 1 172 ? 9.030 -16.262 -3.780 1.00 98.69 172 ASP A O 1
ATOM 1379 N N . ARG A 1 173 ? 9.666 -14.550 -5.085 1.00 98.75 173 ARG A N 1
ATOM 1380 C CA . ARG A 1 173 ? 10.166 -13.743 -3.960 1.00 98.75 173 ARG A CA 1
ATOM 1381 C C . ARG A 1 173 ? 9.039 -13.375 -2.995 1.00 98.75 173 ARG A C 1
ATOM 1383 O O . ARG A 1 173 ? 9.161 -13.629 -1.798 1.00 98.75 173 ARG A O 1
ATOM 1390 N N . ALA A 1 174 ? 7.923 -12.848 -3.503 1.00 98.62 174 ALA A N 1
ATOM 1391 C CA . ALA A 1 174 ? 6.778 -12.476 -2.669 1.00 98.62 174 ALA A CA 1
ATOM 1392 C C . ALA A 1 174 ? 6.184 -13.685 -1.919 1.00 98.62 174 ALA A C 1
ATOM 1394 O O . ALA A 1 174 ? 5.898 -13.604 -0.721 1.00 98.62 174 ALA A O 1
ATOM 1395 N N . TYR A 1 175 ? 6.059 -14.830 -2.595 1.00 98.75 175 TYR A N 1
ATOM 1396 C CA . TYR A 1 175 ? 5.581 -16.076 -2.003 1.00 98.75 175 TYR A CA 1
ATOM 1397 C C . TYR A 1 175 ? 6.513 -16.566 -0.890 1.00 98.75 175 TYR A C 1
ATOM 1399 O O . TYR A 1 175 ? 6.058 -16.825 0.224 1.00 98.75 175 TYR A O 1
ATOM 1407 N N . ASN A 1 176 ? 7.817 -16.661 -1.162 1.00 98.81 176 ASN A N 1
ATOM 1408 C CA . ASN A 1 176 ? 8.796 -17.188 -0.209 1.00 98.81 176 ASN A CA 1
ATOM 1409 C C . ASN A 1 176 ? 8.989 -16.275 1.013 1.00 98.81 176 ASN A C 1
ATOM 1411 O O . ASN A 1 176 ? 9.219 -16.770 2.125 1.00 98.81 176 ASN A O 1
ATOM 1415 N N . THR A 1 177 ? 8.892 -14.955 0.829 1.00 98.81 177 THR A N 1
ATOM 1416 C CA . THR A 1 177 ? 9.024 -13.996 1.931 1.00 98.81 177 THR A CA 1
ATOM 1417 C C . THR A 1 177 ? 7.765 -13.932 2.796 1.00 98.81 177 THR A C 1
ATOM 1419 O O . THR A 1 177 ? 7.895 -13.896 4.020 1.00 98.81 177 THR A O 1
ATOM 1422 N N . PHE A 1 178 ? 6.566 -13.964 2.202 1.00 98.75 178 PHE A N 1
ATOM 1423 C CA . PHE A 1 178 ? 5.311 -13.725 2.928 1.00 98.75 178 PHE A CA 1
ATOM 1424 C C . PHE A 1 178 ? 4.378 -14.938 2.973 1.00 98.75 178 PHE A C 1
ATOM 1426 O O . PHE A 1 178 ? 4.131 -15.480 4.053 1.00 98.75 178 PHE A O 1
ATOM 1433 N N . VAL A 1 179 ? 3.877 -15.397 1.822 1.00 98.69 179 VAL A N 1
ATOM 1434 C CA . VAL A 1 179 ? 2.800 -16.406 1.757 1.00 98.69 179 VAL A CA 1
ATOM 1435 C C . VAL A 1 179 ? 3.219 -17.729 2.397 1.00 98.69 179 VAL A C 1
ATOM 1437 O O . VAL A 1 179 ? 2.485 -18.282 3.215 1.00 98.69 179 VAL A O 1
ATOM 1440 N N . ALA A 1 180 ? 4.433 -18.203 2.108 1.00 98.56 180 ALA A N 1
ATOM 1441 C CA . ALA A 1 180 ? 5.001 -19.418 2.695 1.00 98.56 180 ALA A CA 1
ATOM 1442 C C . ALA A 1 180 ? 5.156 -19.337 4.227 1.00 98.56 180 ALA A C 1
ATOM 1444 O O . ALA A 1 180 ? 5.319 -20.360 4.891 1.00 98.56 180 ALA A O 1
ATOM 1445 N N . ARG A 1 181 ? 5.096 -18.125 4.795 1.00 97.50 181 ARG A N 1
ATOM 1446 C CA . ARG A 1 181 ? 5.187 -17.839 6.234 1.00 97.50 181 ARG A CA 1
ATOM 1447 C C . ARG A 1 181 ? 3.838 -17.445 6.845 1.00 97.50 181 ARG A C 1
ATOM 1449 O O . ARG A 1 181 ? 3.797 -17.012 7.991 1.00 97.50 181 ARG A O 1
ATOM 1456 N N . GLY A 1 182 ? 2.743 -17.606 6.100 1.00 97.56 182 GLY A N 1
ATOM 1457 C CA . GLY A 1 182 ? 1.386 -17.312 6.560 1.00 97.56 182 GLY A CA 1
ATOM 1458 C C . GLY A 1 182 ? 0.998 -15.832 6.516 1.00 97.56 182 GLY A C 1
ATOM 1459 O O . GLY A 1 182 ? -0.024 -15.474 7.093 1.00 97.56 182 GLY A O 1
ATOM 1460 N N . ILE A 1 183 ? 1.779 -14.980 5.843 1.00 98.31 183 ILE A N 1
ATOM 1461 C CA . ILE A 1 183 ? 1.472 -13.556 5.662 1.00 98.31 183 ILE A CA 1
ATOM 1462 C C . ILE A 1 183 ? 0.813 -13.374 4.284 1.00 98.31 183 ILE A C 1
ATOM 1464 O O . ILE A 1 183 ? 1.446 -13.683 3.271 1.00 98.31 183 ILE A O 1
ATOM 1468 N N . PRO A 1 184 ? -0.441 -12.893 4.200 1.00 98.44 184 PRO A N 1
ATOM 1469 C CA . PRO A 1 184 ? -1.105 -12.679 2.918 1.00 98.44 184 PRO A CA 1
ATOM 1470 C C . PRO A 1 184 ? -0.429 -11.585 2.081 1.00 98.44 184 PRO A C 1
ATOM 1472 O O . PRO A 1 184 ? 0.047 -10.580 2.615 1.00 98.44 184 PRO A O 1
ATOM 1475 N N . VAL A 1 185 ? -0.453 -11.759 0.759 1.00 98.75 185 VAL A N 1
ATOM 1476 C CA . VAL A 1 185 ? -0.001 -10.767 -0.228 1.00 98.75 185 VAL A CA 1
ATOM 1477 C C . VAL A 1 185 ? -1.175 -10.418 -1.136 1.00 98.75 185 VAL A C 1
ATOM 1479 O O . VAL A 1 185 ? -1.822 -11.309 -1.685 1.00 98.75 185 VAL A O 1
ATOM 1482 N N . VAL A 1 186 ? -1.431 -9.126 -1.306 1.00 98.56 186 VAL A N 1
ATOM 1483 C CA . VAL A 1 186 ? -2.358 -8.565 -2.288 1.00 98.56 186 VAL A CA 1
ATOM 1484 C C . VAL A 1 186 ? -1.532 -8.021 -3.451 1.00 98.56 186 VAL A C 1
ATOM 1486 O O . VAL A 1 186 ? -0.575 -7.281 -3.242 1.00 98.56 186 VAL A O 1
ATOM 1489 N N . ILE A 1 187 ? -1.888 -8.377 -4.684 1.00 98.38 187 ILE A N 1
ATOM 1490 C CA . ILE A 1 187 ? -1.376 -7.658 -5.854 1.00 98.38 187 ILE A CA 1
ATOM 1491 C C . ILE A 1 187 ? -2.303 -6.461 -6.061 1.00 98.38 187 ILE A C 1
ATOM 1493 O O . ILE A 1 187 ? -3.360 -6.612 -6.674 1.00 98.38 187 ILE A O 1
ATOM 1497 N N . GLY A 1 188 ? -1.961 -5.322 -5.450 1.00 97.25 188 GLY A N 1
ATOM 1498 C CA . GLY A 1 188 ? -2.827 -4.136 -5.393 1.00 97.25 188 GLY A CA 1
ATOM 1499 C C . GLY A 1 188 ? -3.128 -3.557 -6.773 1.00 97.25 188 GLY A C 1
ATOM 1500 O O . GLY A 1 188 ? -4.256 -3.156 -7.051 1.00 97.25 188 GLY A O 1
ATOM 1501 N N . GLU A 1 189 ? -2.142 -3.620 -7.666 1.00 96.00 189 GLU A N 1
ATOM 1502 C CA . GLU A 1 189 ? -2.260 -3.211 -9.059 1.00 96.00 189 GLU A CA 1
ATOM 1503 C C . GLU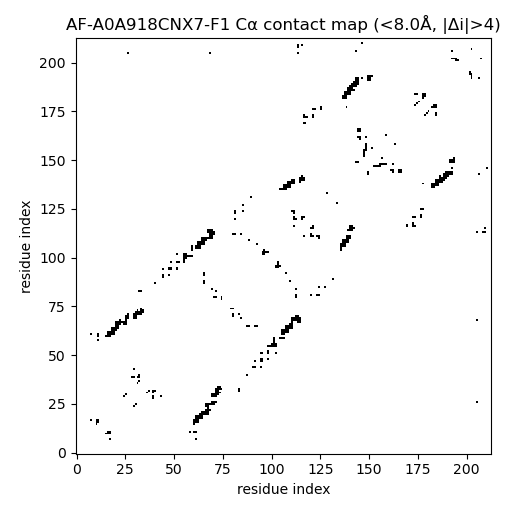 A 1 189 ? -1.441 -4.132 -9.963 1.00 96.00 189 GLU A C 1
ATOM 1505 O O . GLU A 1 189 ? -0.348 -4.583 -9.603 1.00 96.00 189 GLU A O 1
ATOM 1510 N N . TYR A 1 190 ? -1.954 -4.393 -11.165 1.00 94.12 190 TYR A N 1
ATOM 1511 C CA . TYR A 1 190 ? -1.193 -5.063 -12.209 1.00 94.12 190 TYR A CA 1
ATOM 1512 C C . TYR A 1 190 ? -1.677 -4.676 -13.607 1.00 94.12 190 TYR A C 1
ATOM 1514 O O . TYR A 1 190 ? -2.880 -4.565 -13.846 1.00 94.12 190 TYR A O 1
ATOM 1522 N N . ALA A 1 191 ? -0.744 -4.500 -14.540 1.00 89.81 191 ALA A N 1
ATOM 1523 C CA . ALA A 1 191 ? -1.020 -4.264 -15.959 1.00 89.81 191 ALA A CA 1
ATOM 1524 C C . ALA A 1 191 ? 0.280 -4.376 -16.785 1.00 89.81 191 ALA A C 1
ATOM 1526 O O . ALA A 1 191 ? 1.264 -4.968 -16.350 1.00 89.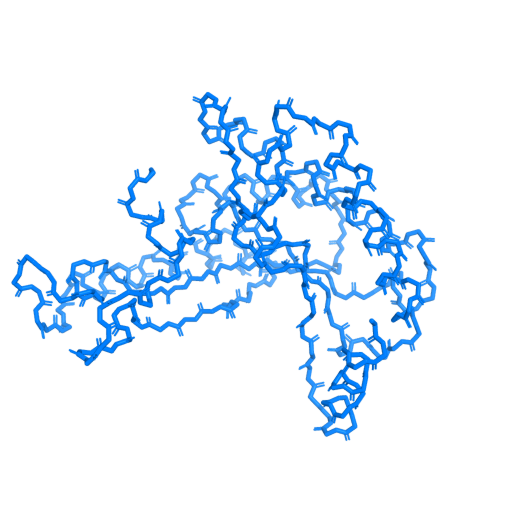81 191 ALA A O 1
ATOM 1527 N N . LEU A 1 192 ? 0.290 -3.792 -17.985 1.00 86.44 192 LEU A N 1
ATOM 1528 C CA . LEU A 1 192 ? 1.513 -3.338 -18.647 1.00 86.44 192 LEU A CA 1
ATOM 1529 C C . LEU A 1 192 ? 1.605 -1.821 -18.497 1.00 86.44 192 LEU A C 1
ATOM 1531 O O . LEU A 1 192 ? 0.587 -1.134 -18.566 1.00 86.44 192 LEU A O 1
ATOM 1535 N N . LEU A 1 193 ? 2.819 -1.304 -18.318 1.00 77.94 193 LEU A N 1
ATOM 1536 C CA . LEU A 1 193 ? 3.035 0.116 -18.059 1.00 77.94 193 LEU A CA 1
ATOM 1537 C C . LEU A 1 193 ? 2.619 1.032 -19.226 1.00 77.94 193 LEU A C 1
ATOM 1539 O O . LEU A 1 193 ? 2.090 2.120 -19.002 1.00 77.94 193 LEU A O 1
ATOM 1543 N N . ALA A 1 194 ? 2.824 0.616 -20.478 1.00 68.50 194 ALA A N 1
ATOM 1544 C CA . ALA A 1 194 ? 2.260 1.327 -21.618 1.00 68.50 194 ALA A CA 1
ATOM 1545 C C . ALA A 1 194 ? 0.777 0.983 -21.778 1.00 68.50 194 ALA A C 1
ATOM 1547 O O . ALA A 1 194 ? 0.406 0.087 -22.539 1.00 68.50 194 ALA A O 1
ATOM 1548 N N . TYR A 1 195 ? -0.080 1.770 -21.132 1.00 48.97 195 TYR A N 1
ATOM 1549 C CA . TYR A 1 195 ? -1.468 1.909 -21.552 1.00 48.97 195 TYR A CA 1
ATOM 1550 C C . TYR A 1 195 ? -1.638 3.236 -22.304 1.00 48.97 195 TYR A C 1
ATOM 1552 O O . TYR A 1 195 ? -1.892 4.273 -21.702 1.00 48.97 195 TYR A O 1
ATOM 1560 N N . ASP A 1 196 ? -1.432 3.165 -23.628 1.00 46.72 196 ASP A N 1
ATOM 1561 C CA . ASP A 1 196 ? -2.033 3.977 -24.708 1.00 46.72 196 ASP A CA 1
ATOM 1562 C C . ASP A 1 196 ? -1.014 4.385 -25.799 1.00 46.72 196 ASP A C 1
ATOM 1564 O O . ASP A 1 196 ? -0.252 5.343 -25.663 1.00 46.72 196 ASP A O 1
ATOM 1568 N N . HIS A 1 197 ? -1.047 3.696 -26.948 1.00 45.16 197 HIS A N 1
ATOM 1569 C CA . HIS A 1 197 ? -0.328 4.101 -28.169 1.00 45.16 197 HIS A CA 1
ATOM 1570 C C . HIS A 1 197 ?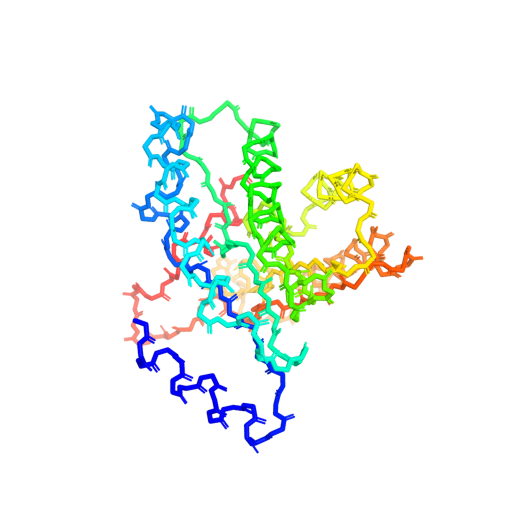 -0.803 5.470 -28.713 1.00 45.16 197 HIS A C 1
ATOM 1572 O O . HIS A 1 197 ? -0.089 6.104 -29.487 1.00 45.16 197 HIS A O 1
ATOM 1578 N N . ASN A 1 198 ? -1.972 5.958 -28.281 1.00 47.97 198 ASN A N 1
ATOM 1579 C CA . ASN A 1 198 ? -2.582 7.207 -28.737 1.00 47.97 198 ASN A CA 1
ATOM 1580 C C . ASN A 1 198 ? -2.455 8.374 -27.736 1.00 47.97 198 ASN A C 1
ATOM 1582 O O . ASN A 1 198 ? -2.914 9.475 -28.051 1.00 47.97 198 ASN A O 1
ATOM 1586 N N . ARG A 1 199 ? -1.849 8.181 -26.550 1.00 47.81 199 ARG A N 1
ATOM 1587 C CA . ARG A 1 199 ? -1.675 9.245 -25.535 1.00 47.81 199 ARG A CA 1
ATOM 1588 C C . ARG A 1 199 ? -0.329 9.151 -24.798 1.00 47.81 199 ARG A C 1
ATOM 1590 O O . ARG A 1 199 ? -0.280 8.727 -23.643 1.00 47.81 199 ARG A O 1
ATOM 1597 N N . PRO A 1 200 ? 0.777 9.607 -25.411 1.00 43.38 200 PRO A N 1
ATOM 1598 C CA . PRO A 1 200 ? 2.048 9.731 -24.704 1.00 43.38 200 PRO A CA 1
ATOM 1599 C C . PRO A 1 200 ? 1.912 10.763 -23.567 1.00 43.38 200 PRO A C 1
ATOM 1601 O O . PRO A 1 200 ? 1.725 11.950 -23.823 1.00 43.38 200 PRO A O 1
ATOM 1604 N N . GLY A 1 201 ? 1.966 10.307 -22.310 1.00 47.94 201 GLY A N 1
ATOM 1605 C CA . GLY A 1 201 ? 1.876 11.169 -21.119 1.00 47.94 201 GLY A CA 1
ATOM 1606 C C . GLY A 1 201 ? 1.145 10.576 -19.908 1.00 47.94 201 GLY A C 1
ATOM 1607 O O . GLY A 1 201 ? 1.187 11.184 -18.843 1.00 47.94 201 GLY A O 1
ATOM 1608 N N . ILE A 1 202 ? 0.510 9.406 -20.044 1.00 48.06 202 ILE A N 1
ATOM 1609 C CA . ILE A 1 202 ? -0.217 8.703 -18.968 1.00 48.06 202 ILE A CA 1
ATOM 1610 C C . ILE A 1 202 ? 0.645 7.559 -18.417 1.00 48.06 202 ILE A C 1
ATOM 1612 O O . ILE A 1 202 ? 0.218 6.414 -18.348 1.00 48.06 202 ILE A O 1
ATOM 1616 N N . ILE A 1 203 ? 1.908 7.833 -18.103 1.00 52.31 203 ILE A N 1
ATOM 1617 C CA . ILE A 1 203 ? 2.666 6.897 -17.275 1.00 52.31 203 ILE A CA 1
ATOM 1618 C C . ILE A 1 203 ? 2.563 7.441 -15.858 1.00 52.31 203 ILE A C 1
ATOM 1620 O O . ILE A 1 203 ? 3.039 8.550 -15.597 1.00 52.31 203 ILE A O 1
ATOM 1624 N N . GLU A 1 204 ? 1.897 6.692 -14.978 1.00 53.94 204 GLU A N 1
ATOM 1625 C CA . GLU A 1 204 ? 1.855 6.994 -13.548 1.00 53.94 204 GLU A CA 1
ATOM 1626 C C . GLU A 1 204 ? 3.286 7.224 -13.044 1.00 53.94 204 GLU A C 1
ATOM 1628 O O . GLU A 1 204 ? 4.217 6.474 -13.351 1.00 53.94 204 GLU A O 1
ATOM 1633 N N . ARG A 1 205 ? 3.507 8.337 -12.337 1.00 53.00 205 ARG A N 1
ATOM 1634 C CA . ARG A 1 205 ? 4.873 8.749 -11.966 1.00 53.00 205 ARG A CA 1
ATOM 1635 C C . ARG A 1 205 ? 5.521 7.772 -10.991 1.00 53.00 205 ARG A C 1
ATOM 1637 O O . ARG A 1 205 ? 6.749 7.669 -10.997 1.00 53.00 205 ARG A O 1
ATOM 1644 N N . GLY A 1 206 ? 4.724 7.102 -10.160 1.00 53.00 206 GLY A N 1
ATOM 1645 C CA . GLY A 1 206 ? 5.218 6.056 -9.268 1.00 53.00 206 GLY A CA 1
ATOM 1646 C C . GLY A 1 206 ? 5.718 4.843 -10.051 1.00 53.00 206 GLY A C 1
ATOM 1647 O O . GLY A 1 206 ? 6.843 4.395 -9.828 1.00 53.00 206 GLY A O 1
ATOM 1648 N N . GLU A 1 207 ? 4.995 4.446 -11.097 1.00 56.41 207 GLU A N 1
ATOM 1649 C CA . GLU A 1 207 ? 5.379 3.330 -11.962 1.00 56.41 207 GLU A CA 1
ATOM 1650 C C . GLU A 1 207 ? 6.717 3.511 -12.685 1.00 56.41 207 GLU A C 1
ATOM 1652 O O . GLU A 1 207 ? 7.495 2.565 -12.815 1.00 56.41 207 GLU A O 1
ATOM 1657 N N . GLN A 1 208 ? 7.040 4.729 -13.138 1.00 52.91 208 GLN A N 1
ATOM 1658 C CA . GLN A 1 208 ? 8.341 4.985 -13.771 1.00 52.91 208 GLN A CA 1
ATOM 1659 C C . GLN A 1 208 ? 9.506 4.735 -12.807 1.00 52.91 208 GLN A C 1
ATOM 1661 O O . GLN A 1 208 ? 10.548 4.229 -13.219 1.00 52.91 208 GLN A O 1
ATOM 1666 N N . ARG A 1 209 ? 9.351 5.078 -11.522 1.00 53.88 209 ARG A N 1
ATOM 1667 C CA . ARG A 1 209 ? 10.449 5.019 -10.542 1.00 53.88 209 ARG A CA 1
ATOM 1668 C C . ARG A 1 209 ? 10.853 3.597 -10.165 1.00 53.88 209 ARG A C 1
ATOM 1670 O O . ARG A 1 209 ? 11.998 3.405 -9.755 1.00 53.88 209 ARG A O 1
ATOM 1677 N N . LYS A 1 210 ? 9.981 2.607 -10.381 1.00 55.91 210 LYS A N 1
ATOM 1678 C CA . LYS A 1 210 ? 10.270 1.183 -10.137 1.00 55.91 210 LYS A CA 1
ATOM 1679 C C . LYS A 1 210 ? 11.474 0.658 -10.929 1.00 55.91 210 LYS A C 1
ATOM 1681 O O . LYS A 1 210 ? 12.057 -0.336 -10.518 1.00 55.91 210 LYS A O 1
ATOM 1686 N N . TYR A 1 211 ? 11.858 1.323 -12.021 1.00 51.12 211 TYR A N 1
ATOM 1687 C CA . TYR A 1 211 ? 12.910 0.858 -12.936 1.00 51.12 211 TYR A CA 1
ATOM 1688 C C . TYR A 1 211 ? 14.168 1.737 -12.965 1.00 51.12 211 TYR A C 1
ATOM 1690 O O . TYR A 1 211 ? 15.130 1.403 -13.653 1.00 51.12 211 TYR A O 1
ATOM 1698 N N . PHE A 1 212 ? 14.165 2.862 -12.242 1.00 49.78 212 PHE A N 1
ATOM 1699 C CA . PHE A 1 212 ? 15.275 3.824 -12.215 1.00 49.78 212 PHE A CA 1
ATOM 1700 C C . PHE A 1 212 ? 15.836 4.076 -10.803 1.00 49.78 212 PHE A C 1
ATOM 1702 O O . PHE A 1 212 ? 16.655 4.984 -10.652 1.00 49.78 212 PHE A O 1
ATOM 1709 N N . SER A 1 213 ? 15.382 3.324 -9.788 1.00 42.19 213 SER A N 1
ATOM 1710 C CA . SER A 1 213 ? 15.875 3.395 -8.401 1.00 42.19 213 SER A CA 1
ATOM 1711 C C . SER A 1 213 ? 16.720 2.187 -8.033 1.00 42.19 213 SER A C 1
ATOM 1713 O O . SER A 1 213 ? 16.316 1.066 -8.407 1.00 42.19 213 SER A O 1
#

Solvent-accessible surface area (backbone atoms only — not comparable to full-atom values): 11724 Å² total; per-residue (Å²): 108,72,72,60,49,53,54,52,50,55,40,49,75,69,72,40,74,43,80,49,66,43,50,69,50,19,78,74,52,51,15,40,34,79,80,43,42,68,66,33,50,52,51,51,52,55,50,48,47,51,52,34,63,74,52,22,79,49,62,69,48,49,26,43,33,66,46,37,50,43,53,66,48,95,63,95,45,68,77,52,45,51,54,55,48,53,49,53,48,51,52,46,51,48,48,32,40,73,64,29,75,43,32,58,68,28,42,32,32,44,52,22,58,52,14,36,61,52,65,70,34,47,51,52,44,51,52,49,50,68,71,65,69,61,89,46,49,34,33,30,33,49,46,39,58,44,61,48,47,22,58,60,37,99,81,30,82,60,94,44,73,66,43,52,47,49,52,50,52,37,51,51,46,51,35,66,70,27,47,77,70,76,31,51,74,41,74,78,44,73,54,52,55,59,66,50,99,89,47,92,80,63,61,57,73,66,67,59,47,73,80,78,110

Secondary structure (DSSP, 8-state):
-HHHHHHHHHHHHTT--EEEE--THHHHTGGGTTTSHHHHHHHHHHHHHHHHHHTTTS-TTEEEES-SS---SS-SSHHHHHHHHHHHHHHHHHHHHHT-GGGGT--EEEEPGGG---HHHHHHHHHHHHHH--SSEEEEEEE---HHHHTT-TT--S--HHHHHHHHHHHHHHHHHTGGGT--EEEEEES-S---TT-TT---HHHHHTTT-

Nearest PDB structures (foldseek):
  5xrc-assembly2_C  TM=9.172E-01  e=3.607E-24  Bacillus sp. BG-CS10
  4v2x-assembly1_A  TM=9.048E-01  e=4.622E-23  Halalkalibacterium halodurans
  4yzt-assembly1_A  TM=9.029E-01  e=1.629E-13  Bacillus licheniformis
  4yzp-assembly1_A  TM=8.926E-01  e=1.357E-13  Bacillus licheniformis
  4w89-assembly2_B  TM=8.738E-01  e=4.859E-13  uncultured bacterium

Foldseek 3Di:
DVVVVVVVVVCVVVVAQAEDEAECCQVVPLQACVPVVPVSLVVLLVVLLVVLLVCVAPDLSYEYEQYAQHHHPPDPDVVVSLVSLLVSVVSNLCSQCVSDHNSVQRAYEYAFHLLAQDLVSLVSVLVSCVVVVRLRYAYEHEEQFDQCCLQVHPPNVDCDPVRVCVVVVSVVSNCVSAVVVVHHYDNPYYHRQDDDPPDPPPRDPSNVVNPVD

InterPro domains:
  IPR001547 Glycoside hydrolase, family 5 [PF00150] (1-197)
  IPR017853 Glycoside hydrolase superfamily [SSF51445] (1-198)
  IPR018087 Glycoside hydrolase, family 5, conserved site [PS00659] (62-71)
  IPR050386 Glycosyl Hydrolase 5 (Cellulase A) [PTHR31297] (2-197)

Sequence (213 aa):
MAKVRQVVDWALDEDLYVLLNMHHDSWMWVNNLSTDHDAVLARYSATWTQIAAEFRDEPSRLVLESINEPTFSGTSGDDENYRLLAELNRVFHRIVRESGGGNATRLLVLPTLYTNADQGRLDALAAELADLRDPMVATTIHIYGWWPFSVNIAGYTRFDATSEQDLTATFDRAYNTFVARGIPVVIGEYALLAYDHNRPGIIERGEQRKYFS

pLDDT: mean 92.64, std 13.89, range [42.19, 98.94]

Mean predicted aligned error: 4.92 Å

Organism: NCBI:txid66870